Protein AF-A0A8D8NU06-F1 (afdb_monomer)

Solvent-accessible surface area (backbone atoms only — not comparable to full-atom values): 13626 Å² total; per-residue (Å²): 138,85,74,76,75,53,81,68,52,57,65,54,34,74,82,51,77,76,47,69,75,67,43,72,33,48,44,71,87,81,60,54,65,73,25,26,58,68,54,43,53,53,50,40,58,74,75,45,70,83,62,53,68,71,37,55,40,51,65,32,53,45,69,66,41,82,86,64,25,67,32,76,50,39,60,70,58,44,40,60,46,57,52,36,69,67,86,73,48,74,40,17,68,67,78,61,46,60,73,66,84,78,49,36,33,36,41,19,60,51,78,90,40,30,30,38,46,71,36,53,79,64,70,55,71,46,97,91,53,64,93,82,58,21,64,37,70,32,66,54,70,68,66,47,68,70,37,84,76,55,85,65,45,68,34,33,37,42,87,80,39,58,60,66,19,29,78,64,49,42,49,54,52,39,58,77,78,41,73,82,56,72,95,73,50,33,29,58,48,63,55,59,52,71,45,81,71,39,69,48,64,52,62,41,93,61,56,67,68,58,47,37,32,76,75,67,66,57,64,65,86,77,69,80,76,81,83,126

Foldseek 3Di:
DADEDDPVVLVVCLVPPPDLQNGFFAAFPPRRTRDRLVRSLVCCVVPPVQPQDWGFQRVCVRHVPPPRGIDGRCRNVCSVAWPDPPPQALAQPFPRDPPDDDKKKAFFQDQSHIHDPCCVVVLHDDPPDDSQQAIAIADDSVVQVPDVVRQQFRFAARQRNRGRAGLLRNLVVCVVPPPPPPPRFTFARCCRHSVPPTSPSDGDPDDNNVCCCPPVVNDDPVVPPPDD

Structure (mmCIF, N/CA/C/O backbone):
data_AF-A0A8D8NU06-F1
#
_entry.id   AF-A0A8D8NU06-F1
#
loop_
_atom_site.group_PDB
_atom_site.id
_atom_site.type_symbol
_atom_site.label_atom_id
_atom_site.label_alt_id
_atom_site.label_comp_id
_atom_site.label_asym_id
_atom_site.label_entity_id
_atom_site.label_seq_id
_atom_site.pdbx_PDB_ins_code
_atom_site.Cartn_x
_atom_site.Cartn_y
_atom_site.Cartn_z
_atom_site.occupancy
_atom_site.B_iso_or_equiv
_atom_site.auth_seq_id
_atom_site.auth_comp_id
_atom_site.auth_asym_id
_atom_site.auth_atom_id
_atom_site.pdbx_PDB_model_num
ATOM 1 N N . MET A 1 1 ? -31.143 1.100 -3.755 1.00 37.41 1 MET A N 1
ATOM 2 C CA . MET A 1 1 ? -30.322 0.566 -4.863 1.00 37.41 1 MET A CA 1
ATOM 3 C C . MET A 1 1 ? -29.075 1.432 -4.946 1.00 37.41 1 MET A C 1
ATOM 5 O O . MET A 1 1 ? -29.223 2.646 -4.989 1.00 37.41 1 MET A O 1
ATOM 9 N N . GLN A 1 2 ? -27.891 0.837 -4.819 1.00 35.31 2 GLN A N 1
ATOM 10 C CA . GLN A 1 2 ? -26.610 1.546 -4.713 1.00 35.31 2 GLN A CA 1
ATOM 11 C C . GLN A 1 2 ? -26.005 1.715 -6.115 1.00 35.31 2 GLN A C 1
ATOM 13 O O . GLN A 1 2 ? -26.077 0.787 -6.919 1.00 35.31 2 GLN A O 1
ATOM 18 N N . SER A 1 3 ? -25.480 2.897 -6.436 1.00 36.94 3 SER A N 1
ATOM 19 C CA . SER A 1 3 ? -24.913 3.205 -7.755 1.00 36.94 3 SER A CA 1
ATOM 20 C C . SER A 1 3 ? -23.490 2.658 -7.896 1.00 36.94 3 SER A C 1
ATOM 22 O O . SER A 1 3 ? -22.671 2.845 -7.000 1.00 36.94 3 SER A O 1
ATOM 24 N N . VAL A 1 4 ? -23.196 2.019 -9.031 1.00 39.72 4 VAL A N 1
ATOM 25 C CA . VAL A 1 4 ? -21.879 1.460 -9.386 1.00 39.72 4 VAL A CA 1
ATOM 26 C C . VAL A 1 4 ? -21.164 2.431 -10.331 1.00 39.72 4 VAL A C 1
ATOM 28 O O . VAL A 1 4 ? -21.762 2.860 -11.315 1.00 39.72 4 VAL A O 1
ATOM 31 N N . ILE A 1 5 ? -19.906 2.781 -10.046 1.00 41.91 5 ILE A N 1
ATOM 32 C CA . ILE A 1 5 ? -19.094 3.699 -10.871 1.00 41.91 5 ILE A CA 1
ATOM 33 C C . ILE A 1 5 ? -18.232 2.893 -11.860 1.00 41.91 5 ILE A C 1
ATOM 35 O O . ILE A 1 5 ? -17.707 1.833 -11.512 1.00 41.91 5 ILE A O 1
ATOM 39 N N . SER A 1 6 ? -18.090 3.377 -13.101 1.00 41.66 6 SER A N 1
ATOM 40 C CA . SER A 1 6 ? -17.324 2.705 -14.161 1.00 41.66 6 SER A CA 1
ATOM 41 C C . SER A 1 6 ? -15.803 2.941 -14.059 1.00 41.66 6 SER A C 1
ATOM 43 O O . SER A 1 6 ? -15.334 3.906 -13.454 1.00 41.66 6 SER A O 1
ATOM 45 N N . ARG A 1 7 ? -15.005 2.066 -14.693 1.00 39.94 7 ARG A N 1
ATOM 46 C CA . ARG A 1 7 ? -13.527 2.138 -14.732 1.00 39.94 7 ARG A CA 1
ATOM 47 C C . ARG A 1 7 ? -13.000 3.411 -15.409 1.00 39.94 7 ARG A C 1
ATOM 49 O O . ARG A 1 7 ? -11.936 3.893 -15.039 1.00 39.94 7 ARG A O 1
ATOM 56 N N . GLU A 1 8 ? -13.717 3.948 -16.390 1.00 37.03 8 GLU A N 1
ATOM 57 C CA . GLU A 1 8 ? -13.335 5.175 -17.108 1.00 37.03 8 GLU A CA 1
ATOM 58 C C . GLU A 1 8 ? -13.699 6.430 -16.307 1.00 37.03 8 GLU A C 1
ATOM 60 O O . GLU A 1 8 ? -12.947 7.409 -16.302 1.00 37.03 8 GLU A O 1
ATOM 65 N N . ASP A 1 9 ? -14.791 6.365 -15.545 1.00 40.59 9 ASP A N 1
ATOM 66 C CA . ASP A 1 9 ? -15.184 7.425 -14.618 1.00 40.59 9 ASP A CA 1
ATOM 67 C C . ASP A 1 9 ? -14.255 7.496 -13.401 1.00 40.59 9 ASP A C 1
ATOM 69 O O . ASP A 1 9 ? -14.026 8.587 -12.897 1.00 40.59 9 ASP A O 1
ATOM 73 N N . PHE A 1 10 ? -13.631 6.386 -12.984 1.00 41.31 10 PHE A N 1
ATOM 74 C CA . PHE A 1 10 ? -12.609 6.359 -11.924 1.00 41.31 10 PHE A CA 1
ATOM 75 C C . PHE A 1 10 ? -11.376 7.220 -12.259 1.00 41.31 10 PHE A C 1
ATOM 77 O O . PHE A 1 10 ? -10.862 7.953 -11.411 1.00 41.31 10 PHE A O 1
ATOM 84 N N . PHE A 1 11 ? -10.914 7.180 -13.515 1.00 35.88 11 PHE A N 1
ATOM 85 C CA . PHE A 1 11 ? -9.796 8.015 -13.960 1.00 35.88 11 PHE A CA 1
ATOM 86 C C . PHE A 1 11 ? -10.218 9.473 -14.164 1.00 35.88 11 PHE A C 1
ATOM 88 O O . PHE A 1 11 ? -9.445 10.370 -13.837 1.00 35.88 11 PHE A O 1
ATOM 95 N N . LYS A 1 12 ? -11.452 9.739 -14.612 1.00 35.31 12 LYS A N 1
ATOM 96 C CA . LYS A 1 12 ? -11.991 11.109 -14.717 1.00 35.31 12 LYS A CA 1
ATOM 97 C C . LYS A 1 12 ? -12.353 11.722 -13.357 1.00 35.31 12 LYS A C 1
ATOM 99 O O . LYS A 1 12 ? -12.192 12.925 -13.184 1.00 35.31 12 LYS A O 1
ATOM 104 N N . SER A 1 13 ? -12.720 10.926 -12.350 1.00 37.19 13 SER A N 1
ATOM 105 C CA . SER A 1 13 ? -12.961 11.379 -10.967 1.00 37.19 13 SER A CA 1
ATOM 106 C C . SER A 1 13 ? -11.680 11.769 -10.221 1.00 37.19 13 SER A C 1
ATOM 108 O O . SER A 1 13 ? -11.722 12.283 -9.104 1.00 37.19 13 SER A O 1
ATOM 110 N N . THR A 1 14 ? -10.507 11.591 -10.833 1.00 39.34 14 THR A N 1
ATOM 111 C CA . THR A 1 14 ? -9.290 12.273 -10.367 1.00 39.34 14 THR A CA 1
ATOM 112 C C . THR A 1 14 ? -9.357 13.791 -10.593 1.00 39.34 14 THR A C 1
ATOM 114 O O . THR A 1 14 ? -8.661 14.522 -9.896 1.00 39.34 14 THR A O 1
ATOM 117 N N . GLN A 1 15 ? -10.248 14.267 -11.479 1.00 38.75 15 GLN A N 1
ATOM 118 C CA . GLN A 1 15 ? -10.552 15.687 -11.721 1.00 38.75 15 GLN A CA 1
ATOM 119 C C . GLN A 1 15 ? -11.798 16.191 -10.964 1.00 38.75 15 GLN A C 1
ATOM 121 O O . GLN A 1 15 ? -12.035 17.393 -10.890 1.00 38.75 15 GLN A O 1
ATOM 126 N N . SER A 1 16 ? -12.599 15.302 -10.373 1.00 34.59 16 SER A N 1
ATOM 127 C CA . SER A 1 16 ? -13.673 15.653 -9.432 1.00 34.59 16 SER A CA 1
ATOM 128 C C . SER A 1 16 ? -13.764 14.562 -8.378 1.00 34.59 16 SER A C 1
ATOM 130 O O . SER A 1 16 ? -14.268 13.467 -8.621 1.00 34.59 16 SER A O 1
ATOM 132 N N . ALA A 1 17 ? -13.163 14.859 -7.231 1.00 38.38 17 ALA A N 1
ATOM 133 C CA . ALA A 1 17 ? -13.028 13.961 -6.106 1.00 38.38 17 ALA A CA 1
ATOM 134 C C . ALA A 1 17 ? -14.398 13.665 -5.490 1.00 38.38 17 ALA A C 1
ATOM 136 O O . ALA A 1 17 ? -14.913 14.512 -4.783 1.00 38.38 17 ALA A O 1
ATOM 137 N N . VAL A 1 18 ? -14.925 12.456 -5.686 1.00 36.00 18 VAL A N 1
ATOM 138 C CA . VAL A 1 18 ? -15.837 11.874 -4.696 1.00 36.00 18 VAL A CA 1
ATOM 139 C C . VAL A 1 18 ? -14.950 11.108 -3.725 1.00 36.00 18 VAL A C 1
ATOM 141 O O . VAL A 1 18 ? -14.487 10.002 -4.013 1.00 36.00 18 VAL A O 1
ATOM 144 N N . THR A 1 19 ? -14.585 11.756 -2.625 1.00 45.00 19 THR A N 1
ATOM 145 C CA . THR A 1 19 ? -13.885 11.113 -1.507 1.00 45.00 19 THR A CA 1
ATOM 146 C C . THR A 1 19 ? -14.816 10.074 -0.863 1.00 45.00 19 THR A C 1
ATOM 148 O O . THR A 1 19 ? -16.033 10.123 -1.045 1.00 45.00 19 THR A O 1
ATOM 151 N N . ALA A 1 20 ? -14.286 9.109 -0.100 1.00 42.81 20 ALA A N 1
ATOM 152 C CA . ALA A 1 20 ? -15.132 8.202 0.696 1.00 42.81 20 ALA A CA 1
ATOM 153 C C . ALA A 1 20 ? -16.034 8.962 1.698 1.00 42.81 20 ALA A C 1
ATOM 155 O O . ALA A 1 20 ? -17.037 8.422 2.167 1.00 42.81 20 ALA A O 1
ATOM 156 N N . ASP A 1 21 ? -15.700 10.228 1.960 1.00 41.31 21 ASP A N 1
ATOM 157 C CA . ASP A 1 21 ? -16.458 11.194 2.751 1.00 41.31 21 ASP A CA 1
ATOM 158 C C . ASP A 1 21 ? -17.744 11.699 2.050 1.00 41.31 21 ASP A C 1
ATOM 160 O O . ASP A 1 21 ? -18.699 12.088 2.717 1.00 41.31 21 ASP A O 1
ATOM 164 N N . GLU A 1 22 ? -17.833 11.612 0.715 1.00 49.06 22 GLU A N 1
ATOM 165 C CA . GLU A 1 22 ? -19.005 12.028 -0.083 1.00 49.06 22 GLU A CA 1
ATOM 166 C C . GLU A 1 22 ? -19.887 10.857 -0.566 1.00 49.06 22 GLU A C 1
ATOM 168 O O . GLU A 1 22 ? -20.962 11.058 -1.145 1.00 49.06 22 GLU A O 1
ATOM 173 N N . ALA A 1 23 ? -19.460 9.610 -0.345 1.00 59.59 23 ALA A N 1
ATOM 174 C CA . ALA A 1 23 ? -20.245 8.440 -0.723 1.00 59.59 23 ALA A CA 1
ATOM 175 C C . ALA A 1 23 ? -21.491 8.316 0.175 1.00 59.59 23 ALA A C 1
ATOM 177 O O . ALA A 1 23 ? -21.379 8.125 1.381 1.00 59.59 23 ALA A O 1
ATOM 178 N N . ARG A 1 24 ? -22.694 8.367 -0.416 1.00 78.69 24 ARG A N 1
ATOM 179 C CA . ARG A 1 24 ? -23.969 8.103 0.283 1.00 78.69 24 ARG A CA 1
ATOM 180 C C . ARG A 1 24 ? -24.164 6.594 0.485 1.00 78.69 24 ARG A C 1
ATOM 182 O O . ARG A 1 24 ? -24.827 5.931 -0.317 1.00 78.69 24 ARG A O 1
ATOM 189 N N . LEU A 1 25 ? -23.571 6.043 1.539 1.00 83.69 25 LEU A N 1
ATOM 190 C CA . LEU A 1 25 ? -23.665 4.630 1.909 1.00 83.69 25 LEU A CA 1
ATOM 191 C C . LEU A 1 25 ? -24.998 4.321 2.603 1.00 83.69 25 LEU A C 1
ATOM 193 O O . LEU A 1 25 ? -25.697 5.207 3.100 1.00 83.69 25 LEU A O 1
ATOM 197 N N . CYS A 1 26 ? -25.356 3.037 2.614 1.00 89.44 26 CYS A N 1
ATOM 198 C CA . CYS A 1 26 ? -26.492 2.521 3.371 1.00 89.44 26 CYS A CA 1
ATOM 199 C C . CYS A 1 26 ? -26.007 1.481 4.386 1.00 89.44 26 CYS A C 1
ATOM 201 O O . CYS A 1 26 ? -25.149 0.660 4.052 1.00 89.44 26 CYS A O 1
ATOM 203 N N . CYS A 1 27 ? -26.563 1.492 5.598 1.00 91.19 27 CYS A N 1
ATOM 204 C CA . CYS A 1 27 ? -26.309 0.454 6.589 1.00 91.19 27 CYS A CA 1
ATOM 205 C C . CYS A 1 27 ? -26.832 -0.890 6.061 1.00 91.19 27 CYS A C 1
ATOM 207 O O . CYS A 1 27 ? -28.005 -0.977 5.689 1.00 91.19 27 CYS A O 1
ATOM 209 N N . PRO A 1 28 ? -26.002 -1.945 6.016 1.00 90.62 28 PRO A N 1
ATOM 210 C CA . PRO A 1 28 ? -26.427 -3.221 5.460 1.00 90.62 28 PRO A CA 1
ATOM 211 C C . PRO A 1 28 ? -27.362 -4.015 6.387 1.00 90.62 28 PRO A C 1
ATOM 213 O O . PRO A 1 28 ? -27.981 -4.962 5.914 1.00 90.62 28 PRO A O 1
ATOM 216 N N . PHE A 1 29 ? -27.481 -3.631 7.664 1.00 90.50 29 PHE A N 1
ATOM 217 C CA . PHE A 1 29 ? -28.347 -4.302 8.639 1.00 90.50 29 PHE A CA 1
ATOM 218 C C . PHE A 1 29 ? -29.757 -3.703 8.698 1.00 90.50 29 PHE A C 1
ATOM 220 O O . PHE A 1 29 ? -30.744 -4.427 8.640 1.00 90.50 29 PHE A O 1
ATOM 227 N N . CYS A 1 30 ? -29.870 -2.373 8.791 1.00 92.62 30 CYS A N 1
ATOM 228 C CA . CYS A 1 30 ? -31.156 -1.687 8.985 1.00 92.62 30 CYS A CA 1
ATOM 229 C C . CYS A 1 30 ? -31.599 -0.823 7.796 1.00 92.62 30 CYS A C 1
ATOM 231 O O . CYS A 1 30 ? -32.734 -0.352 7.765 1.00 92.62 30 CYS A O 1
ATOM 233 N N . GLY A 1 31 ? -30.724 -0.607 6.810 1.00 88.75 31 GLY A N 1
ATOM 234 C CA . GLY A 1 31 ? -31.028 0.202 5.632 1.00 88.75 31 GLY A CA 1
ATOM 235 C C . GLY A 1 31 ? -30.944 1.718 5.835 1.00 88.75 31 GLY A C 1
ATOM 236 O O . GLY A 1 31 ? -31.309 2.439 4.907 1.00 88.75 31 GLY A O 1
ATOM 237 N N . GLU A 1 32 ? -30.457 2.203 6.986 1.00 91.50 32 GLU A N 1
ATOM 238 C CA . GLU A 1 32 ? -30.184 3.631 7.239 1.00 91.50 32 GLU A CA 1
ATOM 239 C C . GLU A 1 32 ? -29.351 4.230 6.097 1.00 91.50 32 GLU A C 1
ATOM 241 O O . GLU A 1 32 ? -28.405 3.593 5.630 1.00 91.50 32 GLU A O 1
ATOM 246 N N . ARG A 1 33 ? -29.710 5.419 5.604 1.00 89.31 33 ARG A N 1
ATOM 247 C CA . ARG A 1 33 ? -29.189 5.975 4.339 1.00 89.31 33 ARG A CA 1
ATOM 248 C C . ARG A 1 33 ? -28.350 7.224 4.583 1.00 89.31 33 ARG A C 1
ATOM 250 O O . ARG A 1 33 ? -28.385 7.809 5.653 1.00 89.31 33 ARG A O 1
ATOM 257 N N . GLU A 1 34 ? -27.646 7.655 3.535 1.00 84.50 34 GLU A N 1
ATOM 258 C CA . GLU A 1 34 ? -26.868 8.907 3.522 1.00 84.50 34 GLU A CA 1
ATOM 259 C C . GLU A 1 34 ? -25.734 8.938 4.552 1.00 84.50 34 GLU A C 1
ATOM 261 O O . GLU A 1 34 ? -25.301 9.997 4.997 1.00 84.50 34 GLU A O 1
ATOM 266 N N . LEU A 1 35 ? -25.224 7.757 4.897 1.00 82.75 35 LEU A N 1
ATOM 267 C CA . LEU A 1 35 ? -24.078 7.610 5.777 1.00 82.75 35 LEU A CA 1
ATOM 268 C C . LEU A 1 35 ? -22.803 7.793 4.954 1.00 82.75 35 LEU A C 1
ATOM 270 O O . LEU A 1 35 ? -22.675 7.187 3.893 1.00 82.75 35 LEU A O 1
ATOM 274 N N . ASN A 1 36 ? -21.849 8.575 5.446 1.00 75.94 36 ASN A N 1
ATOM 275 C CA . ASN A 1 36 ? -20.475 8.477 4.970 1.00 75.94 36 ASN A CA 1
ATOM 276 C C . ASN A 1 36 ? -19.776 7.336 5.724 1.00 75.94 36 ASN A C 1
ATOM 278 O O . ASN A 1 36 ? -20.358 6.665 6.579 1.00 75.94 36 ASN A O 1
ATOM 282 N N . LEU A 1 37 ? -18.518 7.075 5.397 1.00 74.25 37 LEU A N 1
ATOM 283 C CA . LEU A 1 37 ? -17.759 5.987 6.003 1.00 74.25 37 LEU A CA 1
ATOM 284 C C . LEU A 1 37 ? -17.644 6.092 7.539 1.00 74.25 37 LEU A C 1
ATOM 286 O O . LEU A 1 37 ? -17.817 5.092 8.242 1.00 74.25 37 LEU A O 1
ATOM 290 N N . ALA A 1 38 ? -17.374 7.292 8.060 1.00 71.44 38 ALA A N 1
ATOM 291 C CA . ALA A 1 38 ? -17.227 7.529 9.493 1.00 71.44 38 ALA A CA 1
ATOM 292 C C . ALA A 1 38 ? -18.560 7.340 10.234 1.00 71.44 38 ALA A C 1
ATOM 294 O O . ALA A 1 38 ? -18.616 6.625 11.239 1.00 71.44 38 ALA A O 1
ATOM 295 N N . THR A 1 39 ? -19.650 7.909 9.706 1.00 82.81 39 THR A N 1
ATOM 296 C CA . THR A 1 39 ? -20.981 7.783 10.311 1.00 82.81 39 THR A CA 1
ATOM 297 C C . THR A 1 39 ? -21.539 6.372 10.180 1.00 82.81 39 THR A C 1
ATOM 299 O O . THR A 1 39 ? -22.183 5.899 11.112 1.00 82.81 39 THR A O 1
ATOM 302 N N . LEU A 1 40 ? -21.229 5.646 9.101 1.00 84.94 40 LEU A N 1
ATOM 303 C CA . LEU A 1 40 ? -21.574 4.231 8.960 1.00 84.94 40 LEU A CA 1
ATOM 304 C C . LEU A 1 40 ? -20.896 3.377 10.033 1.00 84.94 40 LEU A C 1
ATOM 306 O O . LEU A 1 40 ? -21.555 2.529 10.642 1.00 84.94 40 LEU A O 1
ATOM 310 N N . LEU A 1 41 ? -19.599 3.587 10.274 1.00 82.88 41 LEU A N 1
ATOM 311 C CA . LEU A 1 41 ? -18.869 2.852 11.303 1.00 82.88 41 LEU A CA 1
ATOM 312 C C . LEU A 1 41 ? -19.445 3.138 12.694 1.00 82.88 41 LEU A C 1
ATOM 314 O O . LEU A 1 41 ? -19.751 2.198 13.427 1.00 82.88 41 LEU A O 1
ATOM 318 N N . GLN A 1 42 ? -19.650 4.414 13.028 1.00 84.06 42 GLN A N 1
ATOM 319 C CA . GLN A 1 42 ? -20.224 4.821 14.310 1.00 84.06 42 GLN A CA 1
ATOM 320 C C . GLN A 1 42 ? -21.641 4.264 14.507 1.00 84.06 42 GLN A C 1
ATOM 322 O O . GLN A 1 42 ? -21.928 3.658 15.538 1.00 84.06 42 GLN A O 1
ATOM 327 N N . HIS A 1 43 ? -22.516 4.418 13.509 1.00 90.50 43 HIS A N 1
ATOM 328 C CA . HIS A 1 43 ? -23.877 3.882 13.532 1.00 90.50 43 HIS A CA 1
ATOM 329 C C . HIS A 1 43 ? -23.870 2.369 13.774 1.00 90.50 43 HIS A C 1
ATOM 331 O O . HIS A 1 43 ? -24.587 1.875 14.644 1.00 90.50 43 HIS A O 1
ATOM 337 N N . SER A 1 44 ? -23.027 1.639 13.042 1.00 89.88 44 SER A N 1
ATOM 338 C CA . SER A 1 44 ? -22.946 0.181 13.143 1.00 89.88 44 SER A CA 1
ATOM 339 C C . SER A 1 44 ? -22.422 -0.264 14.510 1.00 89.88 44 SER A C 1
ATOM 341 O O . SER A 1 44 ? -22.918 -1.235 15.067 1.00 89.88 44 SER A O 1
ATOM 343 N N . GLN A 1 45 ? -21.464 0.464 15.095 1.00 89.44 45 GLN A N 1
ATOM 344 C CA . GLN A 1 45 ? -20.956 0.183 16.442 1.00 89.44 45 GLN A CA 1
ATOM 345 C C . GLN A 1 45 ? -22.012 0.409 17.526 1.00 89.44 45 GLN A C 1
ATOM 347 O O . GLN A 1 45 ? -22.031 -0.313 18.514 1.00 89.44 45 GLN A O 1
ATOM 352 N N . GLN A 1 46 ? -22.868 1.416 17.365 1.00 90.56 46 GLN A N 1
ATOM 353 C CA . GLN A 1 46 ? -23.864 1.772 18.375 1.00 90.56 46 GLN A CA 1
ATOM 354 C C . GLN A 1 46 ? -25.129 0.912 18.294 1.00 90.56 46 GLN A C 1
ATOM 356 O O . GLN A 1 46 ? -25.730 0.626 19.324 1.00 90.56 46 GLN A O 1
ATOM 361 N N . ASN A 1 47 ? -25.531 0.508 17.086 1.00 91.19 47 ASN A N 1
ATOM 362 C CA . ASN A 1 47 ? -26.831 -0.128 16.849 1.00 91.19 47 ASN A CA 1
ATOM 363 C C . ASN A 1 47 ? -26.727 -1.613 16.463 1.00 91.19 47 ASN A C 1
ATOM 365 O O . ASN A 1 47 ? -27.710 -2.337 16.583 1.00 91.19 47 ASN A O 1
ATOM 369 N N . HIS A 1 48 ? -25.550 -2.074 16.020 1.00 91.38 48 HIS A N 1
ATOM 370 C CA . HIS A 1 48 ? -25.346 -3.403 15.427 1.00 91.38 48 HIS A CA 1
ATOM 371 C C . HIS A 1 48 ? -24.054 -4.086 15.927 1.00 91.38 48 HIS A C 1
ATOM 373 O O . HIS A 1 48 ? -23.415 -4.830 15.188 1.00 91.38 48 HIS A O 1
ATOM 379 N N . ALA A 1 49 ? -23.640 -3.831 17.176 1.00 83.56 49 ALA A N 1
ATOM 380 C CA . ALA A 1 49 ? -22.382 -4.349 17.734 1.00 83.56 49 ALA A CA 1
ATOM 381 C C . ALA A 1 49 ? -22.304 -5.884 17.806 1.00 83.56 49 ALA A C 1
ATOM 383 O O . ALA A 1 49 ? -21.222 -6.445 17.648 1.00 83.56 49 ALA A O 1
ATOM 384 N N . GLU A 1 50 ? -23.439 -6.540 18.055 1.00 83.62 50 GLU A N 1
ATOM 385 C CA . GLU A 1 50 ? -23.546 -7.988 18.291 1.00 83.62 50 GLU A CA 1
ATOM 386 C C . GLU A 1 50 ? -24.220 -8.736 17.127 1.00 83.62 50 GLU A C 1
ATOM 388 O O . GLU A 1 50 ? -24.525 -9.921 17.245 1.00 83.62 50 GLU A O 1
ATOM 393 N N . GLN A 1 51 ? -24.489 -8.060 16.005 1.00 80.69 51 GLN A N 1
ATOM 394 C CA . GLN A 1 51 ? -25.080 -8.718 14.842 1.00 80.69 51 GLN A CA 1
ATOM 395 C C . GLN A 1 51 ? -24.018 -9.468 14.037 1.00 80.69 51 GLN A C 1
ATOM 397 O O . GLN A 1 51 ? -23.035 -8.884 13.586 1.00 80.69 51 GLN A O 1
ATOM 402 N N . ASP A 1 52 ? -24.271 -10.758 13.826 1.00 80.94 52 ASP A N 1
ATOM 403 C CA . ASP A 1 52 ? -23.361 -11.699 13.157 1.00 80.94 52 ASP A CA 1
ATOM 404 C C . ASP A 1 52 ? -23.860 -12.104 11.755 1.00 80.94 52 ASP A C 1
ATOM 406 O O . ASP A 1 52 ? -23.319 -12.984 11.092 1.00 80.94 52 ASP A O 1
ATOM 410 N N . GLU A 1 53 ? -24.935 -11.468 11.288 1.00 85.69 53 GLU A N 1
ATOM 411 C CA . GLU A 1 53 ? -25.558 -11.775 10.004 1.00 85.69 53 GLU A CA 1
ATOM 412 C C . GLU A 1 53 ? -24.606 -11.486 8.844 1.00 85.69 53 GLU A C 1
ATOM 414 O O . GLU A 1 53 ? -23.907 -10.466 8.811 1.00 85.69 53 GLU A O 1
ATOM 419 N N . SER A 1 54 ? -24.611 -12.374 7.847 1.00 87.12 54 SER A N 1
ATOM 420 C CA . SER A 1 54 ? -23.789 -12.164 6.668 1.00 87.12 54 SER A CA 1
ATOM 421 C C . SER A 1 54 ? -24.302 -10.972 5.863 1.00 87.12 54 SER A C 1
ATOM 423 O O . SER A 1 54 ? -25.426 -10.968 5.355 1.00 87.12 54 SER A O 1
ATOM 425 N N . VAL A 1 55 ? -23.454 -9.958 5.722 1.00 89.44 55 VAL A N 1
ATOM 426 C CA . VAL A 1 55 ? -23.790 -8.708 5.045 1.00 89.44 55 VAL A CA 1
ATOM 427 C C . VAL A 1 55 ? -22.830 -8.408 3.920 1.00 89.44 55 VAL A C 1
ATOM 429 O O . VAL A 1 55 ? -21.662 -8.808 3.931 1.00 89.44 55 VAL A O 1
ATOM 432 N N . ARG A 1 56 ? -23.319 -7.641 2.942 1.00 83.81 56 ARG A N 1
ATOM 433 C CA . ARG A 1 56 ? -22.432 -7.052 1.951 1.00 83.81 56 ARG A CA 1
ATOM 434 C C . ARG A 1 56 ? -21.866 -5.730 2.441 1.00 83.81 56 ARG A C 1
ATOM 436 O O . ARG A 1 56 ? -22.627 -4.860 2.851 1.00 83.81 56 ARG A O 1
ATOM 443 N N . CYS A 1 57 ? -20.551 -5.547 2.355 1.00 82.81 57 CYS A N 1
ATOM 444 C CA . CYS A 1 57 ? -19.943 -4.275 2.723 1.00 82.81 57 CYS A CA 1
ATOM 445 C C . CYS A 1 57 ? -20.345 -3.183 1.715 1.00 82.81 57 CYS A C 1
ATOM 447 O O . CYS A 1 57 ? -19.971 -3.281 0.542 1.00 82.81 57 CYS A O 1
ATOM 449 N N . PRO A 1 58 ? -21.065 -2.125 2.138 1.00 82.19 58 PRO A N 1
ATOM 450 C CA . PRO A 1 58 ? -21.557 -1.091 1.232 1.00 82.19 58 PRO A CA 1
ATOM 451 C C . PRO A 1 58 ? -20.406 -0.293 0.613 1.00 82.19 58 PRO A C 1
ATOM 453 O O . PRO A 1 58 ? -20.541 0.198 -0.504 1.00 82.19 58 PRO A O 1
ATOM 456 N N . VAL A 1 59 ? -19.258 -0.213 1.291 1.00 74.88 59 VAL A N 1
ATOM 457 C CA . VAL A 1 59 ? -18.037 0.401 0.764 1.00 74.88 59 VAL A CA 1
ATOM 458 C C . VAL A 1 59 ? -17.452 -0.470 -0.352 1.00 74.88 59 VAL A C 1
ATOM 460 O O . VAL A 1 59 ? -17.354 -0.020 -1.492 1.00 74.88 59 VAL A O 1
ATOM 463 N N . CYS A 1 60 ? -17.157 -1.747 -0.076 1.00 74.38 60 CYS A N 1
ATOM 464 C CA . CYS A 1 60 ? -16.659 -2.686 -1.088 1.00 74.38 60 CYS A CA 1
ATOM 465 C C . CYS A 1 60 ? -17.583 -2.795 -2.308 1.00 74.38 60 CYS A C 1
ATOM 467 O O . CYS A 1 60 ? -17.089 -2.874 -3.429 1.00 74.38 60 CYS A O 1
ATOM 469 N N . VAL A 1 61 ? -18.905 -2.797 -2.105 1.00 75.25 61 VAL A N 1
ATOM 470 C CA . VAL A 1 61 ? -19.884 -2.851 -3.200 1.00 75.25 61 VAL A CA 1
ATOM 471 C C . VAL A 1 61 ? -19.852 -1.572 -4.039 1.00 75.25 61 VAL A C 1
ATOM 473 O O . VAL A 1 61 ? -19.815 -1.668 -5.262 1.00 75.25 61 VAL A O 1
ATOM 476 N N . THR A 1 62 ? -19.803 -0.390 -3.412 1.00 68.69 62 THR A N 1
ATOM 477 C CA . THR A 1 62 ? -19.733 0.902 -4.130 1.00 68.69 62 THR A CA 1
ATOM 478 C C . THR A 1 62 ? -18.505 0.979 -5.032 1.00 68.69 62 THR A C 1
ATOM 480 O O . THR A 1 62 ? -18.596 1.418 -6.176 1.00 68.69 62 THR A O 1
ATOM 483 N N . TYR A 1 63 ? -17.361 0.508 -4.533 1.00 62.44 63 TYR A N 1
ATOM 484 C CA . TYR A 1 63 ? -16.083 0.555 -5.247 1.00 62.44 63 TYR A CA 1
ATOM 485 C C . TYR A 1 63 ? -15.754 -0.733 -6.012 1.00 62.44 63 TYR A C 1
ATOM 487 O O . TYR A 1 63 ? -14.627 -0.898 -6.475 1.00 62.44 63 TYR A O 1
ATOM 495 N N . ASN A 1 64 ? -16.728 -1.638 -6.147 1.00 59.72 64 ASN A N 1
ATOM 496 C CA . ASN A 1 64 ? -16.621 -2.889 -6.892 1.00 59.72 64 ASN A CA 1
ATOM 497 C C . ASN A 1 64 ? -15.370 -3.715 -6.528 1.00 59.72 64 ASN A C 1
ATOM 499 O O . ASN A 1 64 ? -14.653 -4.189 -7.406 1.00 59.72 64 ASN A O 1
ATOM 503 N N . VAL A 1 65 ? -15.078 -3.848 -5.228 1.00 55.88 65 VAL A N 1
ATOM 504 C CA . VAL A 1 65 ? -13.925 -4.600 -4.706 1.00 55.88 65 VAL A CA 1
ATOM 505 C C . VAL A 1 65 ? -14.216 -6.109 -4.790 1.00 55.88 65 VAL A C 1
ATOM 507 O O . VAL A 1 65 ? -15.060 -6.597 -4.031 1.00 55.88 65 VAL A O 1
ATOM 510 N N . PRO A 1 66 ? -13.519 -6.879 -5.652 1.00 50.25 66 PRO A N 1
ATOM 511 C CA . PRO A 1 66 ? -13.766 -8.313 -5.814 1.00 50.25 66 PRO A CA 1
ATOM 512 C C . PRO A 1 66 ? -13.415 -9.119 -4.556 1.00 50.25 66 PRO A C 1
ATOM 514 O O . PRO A 1 66 ? -12.341 -8.943 -3.980 1.00 50.25 66 PRO A O 1
ATOM 517 N N . GLY A 1 67 ? -14.296 -10.041 -4.157 1.00 58.16 67 GLY A N 1
ATOM 518 C CA . GLY A 1 67 ? -14.040 -11.050 -3.115 1.00 58.16 67 GLY A CA 1
ATOM 519 C C . GLY A 1 67 ? -14.209 -10.587 -1.663 1.00 58.16 67 GLY A C 1
ATOM 520 O O . GLY A 1 67 ? -14.477 -11.418 -0.806 1.00 58.16 67 GLY A O 1
ATOM 521 N N . ASN A 1 68 ? -14.143 -9.283 -1.387 1.00 60.81 68 ASN A N 1
ATOM 522 C CA . ASN A 1 68 ? -14.334 -8.731 -0.035 1.00 60.81 68 ASN A CA 1
ATOM 523 C C . ASN A 1 68 ? -15.741 -8.157 0.194 1.00 60.81 68 ASN A C 1
ATOM 525 O O . ASN A 1 68 ? -16.006 -7.547 1.227 1.00 60.81 68 ASN A O 1
ATOM 529 N N . SER A 1 69 ? -16.653 -8.314 -0.771 1.00 68.00 69 SER A N 1
ATOM 530 C CA . SER A 1 69 ? -17.978 -7.711 -0.664 1.00 68.00 69 SER A CA 1
ATOM 531 C C . SER A 1 69 ? -18.912 -8.457 0.274 1.00 68.00 69 SER A C 1
ATOM 533 O O . SER A 1 69 ? -19.805 -7.793 0.758 1.00 68.00 69 SER A O 1
ATOM 535 N N . LEU A 1 70 ? -18.773 -9.771 0.494 1.00 77.50 70 LEU A N 1
ATOM 536 C CA . LEU A 1 70 ? -19.632 -10.559 1.391 1.00 77.50 70 LEU A CA 1
ATOM 537 C C . LEU A 1 70 ? -18.848 -10.915 2.654 1.00 77.50 70 LEU A C 1
ATOM 539 O O . LEU A 1 70 ? -17.756 -11.472 2.559 1.00 77.50 70 LEU A O 1
ATOM 543 N N . LEU A 1 71 ? -19.403 -10.586 3.812 1.00 80.06 71 LEU A N 1
ATOM 544 C CA . LEU A 1 71 ? -18.765 -10.768 5.109 1.00 80.06 71 LEU A CA 1
ATOM 545 C C . LEU A 1 71 ? -19.640 -11.675 5.954 1.00 80.06 71 LEU A C 1
ATOM 547 O O . LEU A 1 71 ? -20.848 -11.479 5.994 1.00 80.06 71 LEU A O 1
ATOM 551 N N . ASP A 1 72 ? -19.028 -12.656 6.602 1.00 79.94 72 ASP A N 1
ATOM 552 C CA . ASP A 1 72 ? -19.683 -13.583 7.522 1.00 79.94 72 ASP A CA 1
ATOM 553 C C . ASP A 1 72 ? -19.267 -13.177 8.938 1.00 79.94 72 ASP A C 1
ATOM 555 O O . ASP A 1 72 ? -18.097 -13.319 9.291 1.00 79.94 72 ASP A O 1
ATOM 559 N N . GLY A 1 73 ? -20.153 -12.502 9.672 1.00 72.50 73 GLY A N 1
ATOM 560 C CA . GLY A 1 73 ? -19.919 -12.127 11.070 1.00 72.50 73 GLY A CA 1
ATOM 561 C C . GLY A 1 73 ? -18.874 -11.049 11.392 1.00 72.50 73 GLY A C 1
ATOM 562 O O . GLY A 1 73 ? -18.660 -10.691 12.546 1.00 72.50 73 GLY A O 1
ATOM 563 N N . LEU A 1 74 ? -18.197 -10.482 10.389 1.00 79.81 74 LEU A N 1
ATOM 564 C CA . LEU A 1 74 ? -17.01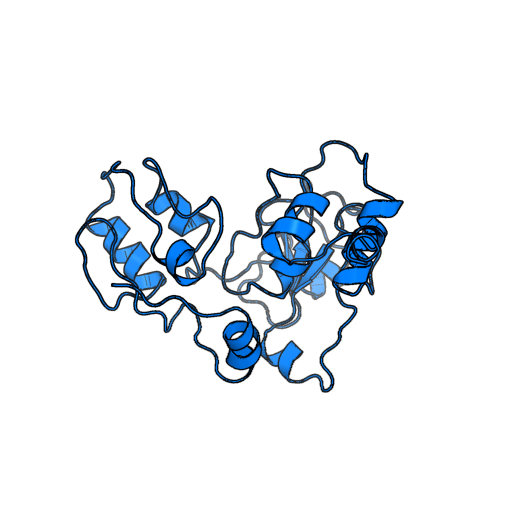9 -9.625 10.610 1.00 79.81 74 LEU A CA 1
ATOM 565 C C . LEU A 1 74 ? -17.170 -8.205 10.065 1.00 79.81 74 LEU A C 1
ATOM 567 O O . LEU A 1 74 ? -16.179 -7.552 9.747 1.00 79.81 74 LEU A O 1
ATOM 571 N N . PHE A 1 75 ? -18.395 -7.693 9.948 1.00 85.38 75 PHE A N 1
ATOM 572 C CA . PHE A 1 75 ? -18.636 -6.397 9.311 1.00 85.38 75 PHE A CA 1
ATOM 573 C C . PHE A 1 75 ? -17.911 -5.225 9.982 1.00 85.38 75 PHE A C 1
ATOM 575 O O . PHE A 1 75 ? -17.204 -4.473 9.314 1.00 85.38 75 PHE A O 1
ATOM 582 N N . LEU A 1 76 ? -18.053 -5.071 11.301 1.00 80.19 76 LEU A N 1
ATOM 583 C CA . LEU A 1 76 ? -17.425 -3.971 12.039 1.00 80.19 76 LEU A CA 1
ATOM 584 C C . LEU A 1 76 ? -15.904 -4.064 12.052 1.00 80.19 76 LEU A C 1
ATOM 586 O O . LEU A 1 76 ? -15.223 -3.039 12.020 1.00 80.19 76 LEU A O 1
ATOM 590 N N . GLU A 1 77 ? -15.375 -5.280 12.137 1.00 75.62 77 GLU A N 1
ATOM 591 C CA . GLU A 1 77 ? -13.941 -5.519 12.064 1.00 75.62 77 GLU A CA 1
ATOM 592 C C . GLU A 1 77 ? -13.419 -5.210 10.662 1.00 75.62 77 GLU A C 1
ATOM 594 O O . GLU A 1 77 ? -12.453 -4.469 10.523 1.00 75.62 77 GLU A O 1
ATOM 599 N N . HIS A 1 78 ? -14.114 -5.670 9.624 1.00 78.69 78 HIS A N 1
ATOM 600 C CA . HIS A 1 78 ? -13.818 -5.339 8.240 1.00 78.69 78 HIS A CA 1
ATOM 601 C C . HIS A 1 78 ? -13.875 -3.832 7.984 1.00 78.69 78 HIS A C 1
ATOM 603 O O . HIS A 1 78 ? -12.945 -3.303 7.397 1.00 78.69 78 HIS A O 1
ATOM 609 N N . LEU A 1 79 ? -14.900 -3.106 8.442 1.00 74.12 79 LEU A N 1
ATOM 610 C CA . LEU A 1 79 ? -14.933 -1.650 8.286 1.00 74.12 79 LEU A CA 1
ATOM 611 C C . LEU A 1 79 ? -13.758 -0.982 9.010 1.00 74.12 79 LEU A C 1
ATOM 613 O O . LEU A 1 79 ? -13.120 -0.108 8.434 1.00 74.12 79 LEU A O 1
ATOM 617 N N . ARG A 1 80 ? -13.442 -1.403 10.244 1.00 72.19 80 ARG A N 1
ATOM 618 C CA . ARG A 1 80 ? -12.321 -0.858 11.035 1.00 72.19 80 ARG A CA 1
ATOM 619 C C . ARG A 1 80 ? -10.958 -1.114 10.407 1.00 72.19 80 ARG A C 1
ATOM 621 O O . ARG A 1 80 ? -10.072 -0.271 10.488 1.00 72.19 80 ARG A O 1
ATOM 628 N N . ASN A 1 81 ? -10.811 -2.280 9.810 1.00 62.78 81 ASN A N 1
ATOM 629 C CA . ASN A 1 81 ? -9.579 -2.729 9.208 1.00 62.78 81 ASN A CA 1
ATOM 630 C C . ASN A 1 81 ? -9.524 -2.184 7.776 1.00 62.78 81 ASN A C 1
ATOM 632 O O . ASN A 1 81 ? -8.771 -1.265 7.478 1.00 62.78 81 ASN A O 1
ATOM 636 N N . GLU A 1 82 ? -10.386 -2.680 6.901 1.00 64.81 82 GLU A N 1
ATOM 637 C CA . GLU A 1 82 ? -10.368 -2.445 5.458 1.00 64.81 82 GLU A CA 1
ATOM 638 C C . GLU A 1 82 ? -10.812 -1.045 5.036 1.00 64.81 82 GLU A C 1
ATOM 640 O O . GLU A 1 82 ? -10.405 -0.599 3.965 1.00 64.81 82 GLU A O 1
ATOM 645 N N . HIS A 1 83 ? -11.615 -0.343 5.846 1.00 67.44 83 HIS A N 1
ATOM 646 C CA . HIS A 1 83 ? -12.252 0.899 5.406 1.00 67.44 83 HIS A CA 1
ATOM 647 C C . HIS A 1 83 ? -12.084 2.105 6.316 1.00 67.44 83 HIS A C 1
ATOM 649 O O . HIS A 1 83 ? -12.527 3.176 5.956 1.00 67.44 83 HIS A O 1
ATOM 655 N N . CYS A 1 84 ? -11.447 1.994 7.468 1.00 56.75 84 CYS A N 1
ATOM 656 C CA . CYS A 1 84 ? -11.513 3.049 8.464 1.00 56.75 84 CYS A CA 1
ATOM 657 C C . CYS A 1 84 ? -10.542 4.199 8.188 1.00 56.75 84 CYS A C 1
ATOM 659 O O . CYS A 1 84 ? -9.325 4.030 8.281 1.00 56.75 84 CYS A O 1
ATOM 661 N N . GLU A 1 85 ? -11.096 5.387 7.955 1.00 49.84 85 GLU A N 1
ATOM 662 C CA . GLU A 1 85 ? -10.390 6.673 7.988 1.00 49.84 85 GLU A CA 1
ATOM 663 C C . GLU A 1 85 ? -10.453 7.343 9.372 1.00 49.84 85 GLU A C 1
ATOM 665 O O . GLU A 1 85 ? -10.301 8.553 9.463 1.00 49.84 85 GLU A O 1
ATOM 670 N N . LEU A 1 86 ? -10.682 6.614 10.476 1.00 40.47 86 LEU A N 1
ATOM 671 C CA . LEU A 1 86 ? -10.825 7.292 11.771 1.00 40.47 86 LEU A CA 1
ATOM 672 C C . LEU A 1 86 ? -9.552 8.075 12.136 1.00 40.47 86 LEU A C 1
ATOM 674 O O . LEU A 1 86 ? -8.438 7.527 12.126 1.00 40.47 86 LEU A O 1
ATOM 678 N N . ASP A 1 87 ? -9.810 9.339 12.471 1.00 40.47 87 ASP A N 1
ATOM 679 C CA . ASP A 1 87 ? -9.004 10.531 12.773 1.00 40.47 87 ASP A CA 1
ATOM 680 C C . ASP A 1 87 ? -7.751 10.392 13.653 1.00 40.47 87 ASP A C 1
ATOM 682 O O . ASP A 1 87 ? -7.084 11.380 13.964 1.00 40.47 87 ASP A O 1
ATOM 686 N N . GLU A 1 88 ? -7.323 9.188 14.016 1.00 45.91 88 GLU A N 1
ATOM 687 C CA . GLU A 1 88 ? -5.951 8.998 14.469 1.00 45.91 88 GLU A CA 1
ATOM 688 C C . GLU A 1 88 ? -5.041 8.885 13.248 1.00 45.91 88 GLU A C 1
ATOM 690 O O . GLU A 1 88 ? -4.806 7.786 12.733 1.00 45.91 88 GLU A O 1
ATOM 695 N N . GLY A 1 89 ? -4.564 10.031 12.761 1.00 55.09 89 GLY A N 1
ATOM 696 C CA . GLY A 1 89 ? -3.710 10.153 11.582 1.00 55.09 89 GLY A CA 1
ATOM 697 C C . GLY A 1 89 ? -2.612 9.088 11.475 1.00 55.09 89 GLY A C 1
ATOM 698 O O . GLY A 1 89 ? -2.149 8.516 12.466 1.00 55.09 89 GLY A O 1
ATOM 699 N N . ILE A 1 90 ? -2.186 8.824 10.239 1.00 65.81 90 ILE A N 1
ATOM 700 C CA . ILE A 1 90 ? -1.028 7.976 9.939 1.00 65.81 90 ILE A CA 1
ATOM 701 C C . ILE A 1 90 ? 0.140 8.434 10.826 1.00 65.81 90 ILE A C 1
ATOM 703 O O . ILE A 1 90 ? 0.628 9.555 10.690 1.00 65.81 90 ILE A O 1
ATOM 707 N N . SER A 1 91 ? 0.564 7.587 11.768 1.00 77.94 91 SER A N 1
ATOM 708 C CA . SER A 1 91 ? 1.773 7.821 12.561 1.00 77.94 91 SER A CA 1
ATOM 709 C C . SER A 1 91 ? 2.975 7.291 11.840 1.00 77.94 91 SER A C 1
ATOM 711 O O . SER A 1 91 ? 2.956 6.171 11.335 1.00 77.94 91 SER A O 1
ATOM 713 N N . CYS A 1 92 ? 4.075 8.014 11.978 1.00 86.81 92 CYS A N 1
ATOM 714 C CA . CYS A 1 92 ? 5.366 7.379 11.831 1.00 86.81 92 CYS A CA 1
ATOM 715 C C . CYS A 1 92 ? 5.537 6.308 12.924 1.00 86.81 92 CYS A C 1
ATOM 717 O O . CYS A 1 92 ? 5.549 6.634 14.110 1.00 86.81 92 CYS A O 1
ATOM 719 N N . THR A 1 93 ? 5.716 5.043 12.552 1.00 88.31 93 THR A N 1
ATOM 720 C CA . THR A 1 93 ? 5.941 3.922 13.476 1.00 88.31 93 THR A CA 1
ATOM 721 C C . THR A 1 93 ? 7.209 4.111 14.317 1.00 88.31 93 THR A C 1
ATOM 723 O O . THR A 1 93 ? 7.314 3.564 15.412 1.00 88.31 93 THR A O 1
ATOM 726 N N . THR A 1 94 ? 8.174 4.900 13.835 1.00 90.81 94 THR A N 1
ATOM 727 C CA . THR A 1 94 ? 9.452 5.119 14.525 1.00 90.81 94 THR A CA 1
ATOM 728 C C . THR A 1 94 ? 9.418 6.293 15.505 1.00 90.81 94 THR A C 1
ATOM 730 O O . THR A 1 94 ? 9.865 6.140 16.637 1.00 90.81 94 THR A O 1
ATOM 733 N N . CYS A 1 95 ? 8.909 7.465 15.104 1.00 91.25 95 CYS A N 1
ATOM 734 C CA . CYS A 1 95 ? 8.900 8.661 15.964 1.00 91.25 95 CYS A CA 1
ATOM 735 C C . CYS A 1 95 ? 7.530 9.010 16.554 1.00 91.25 95 CYS A C 1
ATOM 737 O O . CYS A 1 95 ? 7.429 9.973 17.306 1.00 91.25 95 CYS A O 1
ATOM 739 N N . GLN A 1 96 ? 6.482 8.260 16.202 1.00 88.06 96 GLN A N 1
ATOM 740 C CA . GLN A 1 96 ? 5.105 8.417 16.686 1.00 88.06 96 GLN A CA 1
ATOM 741 C C . GLN A 1 96 ? 4.453 9.781 16.388 1.00 88.06 96 GLN A C 1
ATOM 743 O O . GLN A 1 96 ? 3.344 10.044 16.844 1.00 88.06 96 GLN A O 1
ATOM 748 N N . LYS A 1 97 ? 5.090 10.635 15.572 1.00 84.12 97 LYS A N 1
ATOM 749 C CA . LYS A 1 97 ? 4.542 11.927 15.130 1.00 84.12 97 LYS A CA 1
ATOM 750 C C . LYS A 1 97 ? 3.205 11.711 14.404 1.00 84.12 97 LYS A C 1
ATOM 752 O O . LYS A 1 97 ? 3.157 10.920 13.459 1.00 84.12 97 LYS A O 1
ATOM 757 N N . LYS A 1 98 ? 2.156 12.418 14.846 1.00 74.88 98 LYS A N 1
ATOM 758 C CA . LYS A 1 98 ? 0.802 12.451 14.263 1.00 74.88 98 LYS A CA 1
ATOM 759 C C . LYS A 1 98 ? 0.186 13.860 14.389 1.00 74.88 98 LYS A C 1
ATOM 761 O O . LYS A 1 98 ? 0.286 14.432 15.474 1.00 74.88 98 LYS A O 1
ATOM 766 N N . PRO A 1 99 ? -0.501 14.372 13.349 1.00 65.31 99 PRO A N 1
ATOM 767 C CA . PRO A 1 99 ? -0.230 14.071 11.941 1.00 65.31 99 PRO A CA 1
ATOM 768 C C . PRO A 1 99 ? 1.186 14.555 11.573 1.00 65.31 99 PRO A C 1
ATOM 770 O O . PRO A 1 99 ? 1.780 15.372 12.278 1.00 65.31 99 PRO A O 1
ATOM 773 N N . PHE A 1 100 ? 1.762 14.062 10.479 1.00 67.62 100 PHE A N 1
ATOM 774 C CA . PHE A 1 100 ? 3.001 14.627 9.936 1.00 67.62 100 PHE A CA 1
ATOM 775 C C . PHE A 1 100 ? 2.777 15.122 8.508 1.00 67.62 100 PHE A C 1
ATOM 777 O O . PHE A 1 100 ? 2.079 14.484 7.727 1.00 67.62 100 PHE A O 1
ATOM 784 N N . ALA A 1 101 ? 3.355 16.281 8.193 1.00 67.12 101 ALA A N 1
ATOM 785 C CA . ALA A 1 101 ? 3.347 16.847 6.849 1.00 67.12 101 ALA A CA 1
ATOM 786 C C . ALA A 1 101 ? 4.410 16.173 5.964 1.00 67.12 101 ALA A C 1
ATOM 788 O O . ALA A 1 101 ? 5.401 15.647 6.477 1.00 67.12 101 ALA A O 1
ATOM 789 N N . GLY A 1 102 ? 4.217 16.240 4.645 1.00 71.69 102 GLY A N 1
ATOM 790 C CA . GLY A 1 102 ? 5.162 15.731 3.649 1.00 71.69 102 GLY A CA 1
ATOM 791 C C . GLY A 1 102 ? 4.875 14.301 3.192 1.00 71.69 102 GLY A C 1
ATOM 792 O O . GLY A 1 102 ? 3.754 13.802 3.305 1.00 71.69 102 GLY A O 1
ATOM 793 N N . ASN A 1 103 ? 5.899 13.650 2.638 1.00 80.94 103 ASN A N 1
ATOM 794 C CA . ASN A 1 103 ? 5.774 12.309 2.074 1.00 80.94 103 ASN A CA 1
ATOM 795 C C . ASN A 1 103 ? 5.620 11.240 3.168 1.00 80.94 103 ASN A C 1
ATOM 797 O O . ASN A 1 103 ? 6.363 11.211 4.157 1.00 80.94 103 ASN A O 1
ATOM 801 N N . ARG A 1 104 ? 4.687 10.307 2.954 1.00 85.56 104 ARG A N 1
ATOM 802 C CA . ARG A 1 104 ? 4.576 9.067 3.730 1.00 85.56 104 ARG A CA 1
ATOM 803 C C . ARG A 1 104 ? 5.348 7.969 3.014 1.00 85.56 104 ARG A C 1
ATOM 805 O O . ARG A 1 104 ? 5.273 7.848 1.798 1.00 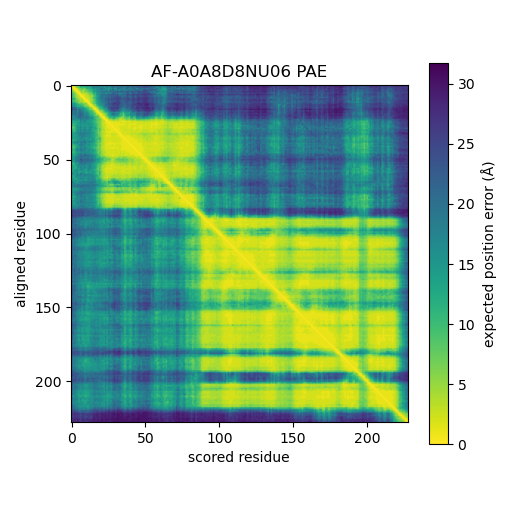85.56 104 ARG A O 1
ATOM 812 N N . TYR A 1 105 ? 6.021 7.117 3.772 1.00 90.31 105 TYR A N 1
ATOM 813 C CA . TYR A 1 105 ? 6.677 5.926 3.248 1.00 90.31 105 TYR A CA 1
ATOM 814 C C . TYR A 1 105 ? 6.067 4.695 3.907 1.00 90.31 105 TYR A C 1
ATOM 816 O O . TYR A 1 105 ? 6.188 4.532 5.116 1.00 90.31 105 TYR A O 1
ATOM 824 N N . ALA A 1 106 ? 5.418 3.834 3.127 1.00 88.38 106 ALA A N 1
ATOM 825 C CA . ALA A 1 106 ? 4.782 2.613 3.613 1.00 88.38 106 ALA A CA 1
ATOM 826 C C . ALA A 1 106 ? 5.652 1.391 3.304 1.00 88.38 106 ALA A C 1
ATOM 828 O O . ALA A 1 106 ? 6.111 1.220 2.175 1.00 88.38 106 ALA A O 1
ATOM 829 N N . CYS A 1 107 ? 5.861 0.512 4.283 1.00 92.00 107 CYS A N 1
ATOM 830 C CA . CYS A 1 107 ? 6.545 -0.760 4.048 1.00 92.00 107 CYS A CA 1
ATOM 831 C C . CYS A 1 107 ? 5.680 -1.670 3.177 1.00 92.00 107 CYS A C 1
ATOM 833 O O . CYS A 1 107 ? 4.481 -1.794 3.414 1.00 92.00 107 CYS A O 1
ATOM 835 N N . LEU A 1 108 ? 6.268 -2.357 2.206 1.00 92.19 108 LEU A N 1
ATOM 836 C CA . LEU A 1 108 ? 5.542 -3.273 1.329 1.00 92.19 108 LEU A CA 1
ATOM 837 C C . LEU A 1 108 ? 5.425 -4.697 1.898 1.00 92.19 108 LEU A C 1
ATOM 839 O O . LEU A 1 108 ? 4.732 -5.525 1.316 1.00 92.19 108 LEU A O 1
ATOM 843 N N . VAL A 1 109 ? 6.048 -4.974 3.048 1.00 90.62 109 VAL A N 1
ATOM 844 C CA . VAL A 1 109 ? 6.114 -6.317 3.663 1.00 90.62 109 VAL A CA 1
ATOM 845 C C . VAL A 1 109 ? 5.533 -6.347 5.082 1.00 90.62 109 VAL A C 1
ATOM 847 O O . VAL A 1 109 ? 4.948 -7.343 5.502 1.00 90.62 109 VAL A O 1
ATOM 850 N N . CYS A 1 110 ? 5.659 -5.262 5.848 1.00 86.88 110 CYS A N 1
ATOM 851 C CA . CYS A 1 110 ? 5.142 -5.188 7.214 1.00 86.88 110 CYS A CA 1
ATOM 852 C C . CYS A 1 110 ? 3.723 -4.618 7.259 1.00 86.88 110 CYS A C 1
ATOM 854 O O . CYS A 1 110 ? 3.414 -3.638 6.586 1.00 86.88 110 CYS A O 1
ATOM 856 N N . HIS A 1 111 ? 2.886 -5.171 8.135 1.00 78.19 111 HIS A N 1
ATOM 857 C CA . HIS A 1 111 ? 1.586 -4.590 8.462 1.00 78.19 111 HIS A CA 1
ATOM 858 C C . HIS A 1 111 ? 1.764 -3.266 9.213 1.00 78.19 111 HIS A C 1
ATOM 860 O O . HIS A 1 111 ? 2.587 -3.182 10.122 1.00 78.19 111 HIS A O 1
ATOM 866 N N . ASN A 1 112 ? 0.973 -2.255 8.845 1.00 75.44 1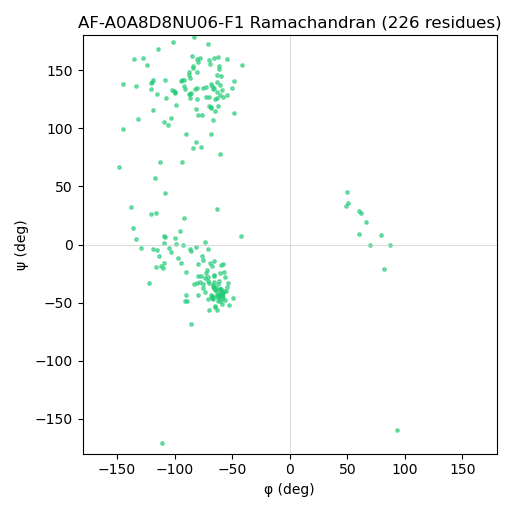12 ASN A N 1
ATOM 867 C CA . ASN A 1 112 ? 0.861 -0.956 9.525 1.00 75.44 112 ASN A CA 1
ATOM 868 C C . ASN A 1 112 ? 2.206 -0.279 9.846 1.00 75.44 112 ASN A C 1
ATOM 870 O O . ASN A 1 112 ? 2.350 0.389 10.871 1.00 75.44 112 ASN A O 1
ATOM 874 N N . TYR A 1 113 ? 3.201 -0.484 8.978 1.00 85.50 113 TYR A N 1
ATOM 875 C CA . TYR A 1 113 ? 4.512 0.130 9.115 1.00 85.50 113 TYR A CA 1
ATOM 876 C C . TYR A 1 113 ? 4.657 1.294 8.146 1.00 85.50 113 TYR A C 1
ATOM 878 O O . TYR A 1 113 ? 4.773 1.101 6.932 1.00 85.50 113 TYR A O 1
ATOM 886 N N . ASP A 1 114 ? 4.661 2.492 8.713 1.00 86.94 114 ASP A N 1
ATOM 887 C CA . ASP A 1 114 ? 4.671 3.752 7.994 1.00 86.94 114 ASP A CA 1
ATOM 888 C C . ASP A 1 114 ? 5.715 4.673 8.601 1.00 86.94 114 ASP A C 1
ATOM 890 O O . ASP A 1 114 ? 5.835 4.788 9.818 1.00 86.94 114 ASP A O 1
ATOM 894 N N . LEU A 1 115 ? 6.482 5.349 7.761 1.00 89.88 115 LEU A N 1
ATOM 895 C CA . LEU A 1 115 ? 7.484 6.313 8.181 1.00 89.88 115 LEU A CA 1
ATOM 896 C C . LEU A 1 115 ? 7.140 7.685 7.620 1.00 89.88 115 LEU A C 1
ATOM 898 O O . LEU A 1 115 ? 6.711 7.818 6.473 1.00 89.88 115 LEU A O 1
ATOM 902 N N . CYS A 1 116 ? 7.378 8.713 8.432 1.00 90.25 116 CYS A N 1
ATOM 903 C CA . CYS A 1 116 ? 7.506 10.060 7.902 1.00 90.25 116 CYS A CA 1
ATOM 904 C C . CYS A 1 116 ? 8.807 10.193 7.108 1.00 90.25 116 CYS A C 1
ATOM 906 O O . CYS A 1 116 ? 9.766 9.447 7.335 1.00 90.25 116 CYS A O 1
ATOM 908 N N . GLU A 1 117 ? 8.853 11.186 6.228 1.00 89.75 117 GLU A N 1
ATOM 909 C CA . GLU A 1 117 ? 10.025 11.524 5.422 1.00 89.75 117 GLU A CA 1
ATOM 910 C C . GLU A 1 117 ? 11.312 11.645 6.250 1.00 89.75 117 GLU A C 1
ATOM 912 O O . GLU A 1 117 ? 12.310 11.014 5.920 1.00 89.75 117 GLU A O 1
ATOM 917 N N . GLU A 1 118 ? 11.282 12.337 7.394 1.00 92.50 118 GLU A N 1
ATOM 918 C CA . GLU A 1 118 ? 12.451 12.464 8.280 1.00 92.50 118 GLU A CA 1
ATOM 919 C C . GLU A 1 118 ? 12.992 11.101 8.754 1.00 92.50 118 GLU A C 1
ATOM 921 O O . GLU A 1 118 ? 14.205 10.882 8.799 1.00 92.50 118 GLU A O 1
ATOM 926 N N . CYS A 1 119 ? 12.108 10.165 9.118 1.00 93.62 119 CYS A N 1
ATOM 927 C CA . CYS A 1 119 ? 12.523 8.841 9.584 1.00 93.62 119 CYS A CA 1
ATOM 928 C C . CYS A 1 119 ? 12.987 7.951 8.434 1.00 93.62 119 CYS A C 1
ATOM 930 O O . CYS A 1 119 ? 13.958 7.217 8.606 1.00 93.62 119 CYS A O 1
ATOM 932 N N . HIS A 1 120 ? 12.334 8.037 7.276 1.00 93.25 120 HIS A N 1
ATOM 933 C CA . HIS A 1 120 ? 12.728 7.290 6.089 1.00 93.25 120 HIS A CA 1
ATOM 934 C C . HIS A 1 120 ? 14.106 7.741 5.580 1.00 93.25 120 HIS A C 1
ATOM 936 O O . HIS A 1 120 ? 15.029 6.931 5.486 1.00 93.25 120 HIS A O 1
ATOM 942 N N . THR A 1 121 ? 14.293 9.042 5.347 1.00 92.81 121 THR A N 1
ATOM 943 C CA . THR A 1 121 ? 15.556 9.614 4.852 1.00 92.81 121 THR A CA 1
ATOM 944 C C . THR A 1 121 ? 16.676 9.481 5.883 1.00 92.81 121 THR A C 1
ATOM 946 O O . THR A 1 121 ? 17.820 9.192 5.537 1.00 92.81 121 THR A O 1
ATOM 949 N N . GLY A 1 122 ? 16.340 9.592 7.173 1.00 94.12 122 GLY A N 1
ATOM 950 C CA . GLY A 1 122 ? 17.252 9.319 8.282 1.00 94.12 122 GLY A CA 1
ATOM 951 C C . GLY A 1 122 ? 17.540 7.833 8.528 1.00 94.12 122 GLY A C 1
ATOM 952 O O . GLY A 1 122 ? 18.236 7.526 9.495 1.00 94.12 122 GLY A O 1
ATOM 953 N N . LYS A 1 123 ? 16.995 6.916 7.710 1.00 93.19 123 LYS A N 1
ATOM 954 C CA . LYS A 1 123 ? 17.136 5.451 7.828 1.00 93.19 123 LYS A CA 1
ATOM 955 C C . LYS A 1 123 ? 16.817 4.919 9.231 1.00 93.19 123 LYS A C 1
ATOM 957 O O . LYS A 1 123 ? 17.458 3.988 9.717 1.00 93.19 123 LYS A O 1
ATOM 962 N N . ARG A 1 124 ? 15.833 5.518 9.907 1.00 92.44 124 ARG A N 1
ATOM 963 C CA . ARG A 1 124 ? 15.397 5.111 11.247 1.00 92.44 124 ARG A CA 1
ATOM 964 C C . ARG A 1 124 ? 14.336 4.020 11.136 1.00 92.44 124 ARG A C 1
ATOM 966 O O . ARG A 1 124 ? 13.330 4.205 10.456 1.00 92.44 124 ARG A O 1
ATOM 973 N N . PHE A 1 125 ? 14.515 2.925 11.863 1.00 90.44 125 PHE A N 1
ATOM 974 C CA . PHE A 1 125 ? 13.577 1.803 11.888 1.00 90.44 125 PHE A CA 1
ATOM 975 C C . PHE A 1 125 ? 13.333 1.311 13.319 1.00 90.44 125 PHE A C 1
ATOM 977 O O . PHE A 1 125 ? 14.117 1.583 14.229 1.00 90.44 125 PHE A O 1
ATOM 984 N N . SER A 1 126 ? 12.221 0.604 13.530 1.00 87.06 126 SER A N 1
ATOM 985 C CA . SER A 1 126 ? 11.908 -0.011 14.824 1.00 87.06 126 SER A CA 1
ATOM 986 C C . SER A 1 126 ? 12.585 -1.379 14.941 1.00 87.06 126 SER A C 1
ATOM 988 O O . SER A 1 126 ? 12.953 -1.983 13.937 1.00 87.06 126 SER A O 1
ATOM 990 N N . LYS A 1 127 ? 12.716 -1.913 16.161 1.00 81.12 127 LYS A N 1
ATOM 991 C CA . LYS A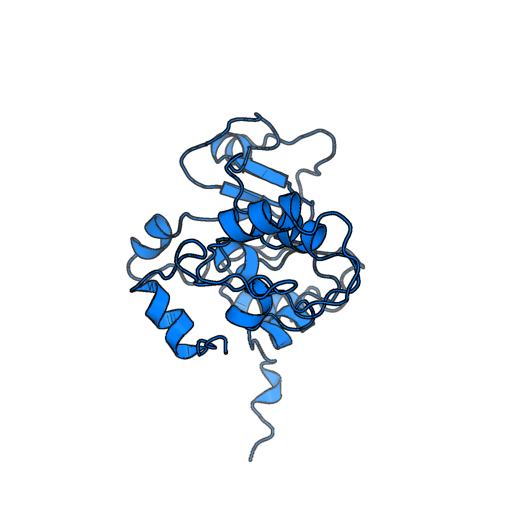 1 127 ? 13.432 -3.181 16.411 1.00 81.12 127 LYS A CA 1
ATOM 992 C C . LYS A 1 127 ? 12.905 -4.385 15.616 1.00 81.12 127 LYS A C 1
ATOM 994 O O . LYS A 1 127 ? 13.669 -5.303 15.351 1.00 81.12 127 LYS A O 1
ATOM 999 N N . HIS A 1 128 ? 11.620 -4.393 15.265 1.00 81.94 128 HIS A N 1
ATOM 1000 C CA . HIS A 1 128 ? 10.965 -5.513 14.576 1.00 81.94 128 HIS A CA 1
ATOM 1001 C C . HIS A 1 128 ? 10.829 -5.305 13.062 1.00 81.94 128 HIS A C 1
ATOM 1003 O O . HIS A 1 128 ? 10.291 -6.168 12.374 1.00 81.94 128 HIS A O 1
ATOM 1009 N N . HIS A 1 129 ? 11.302 -4.171 12.543 1.00 91.25 129 HIS A N 1
ATOM 1010 C CA . HIS A 1 129 ? 11.335 -3.893 11.116 1.00 91.25 129 HIS A CA 1
ATOM 1011 C C . HIS A 1 129 ? 12.738 -4.142 10.571 1.00 91.25 129 HIS A C 1
ATOM 1013 O O . HIS A 1 129 ? 13.726 -3.650 11.117 1.00 91.25 129 HIS A O 1
ATOM 1019 N N . LEU A 1 130 ? 12.826 -4.875 9.466 1.00 91.06 130 LEU A N 1
ATOM 1020 C CA . LEU A 1 130 ? 14.097 -5.156 8.816 1.00 91.06 130 LEU A CA 1
ATOM 1021 C C . LEU A 1 130 ? 14.433 -4.021 7.837 1.00 91.06 130 LEU A C 1
ATOM 1023 O O . LEU A 1 130 ? 13.598 -3.668 7.006 1.00 91.06 130 LEU A O 1
ATOM 1027 N N . PRO A 1 131 ? 15.644 -3.441 7.892 1.00 88.62 131 PRO A N 1
ATOM 1028 C CA . PRO A 1 131 ? 15.987 -2.239 7.125 1.00 88.62 131 PRO A CA 1
ATOM 1029 C C . PRO A 1 131 ? 16.009 -2.447 5.603 1.00 88.62 131 PRO A C 1
ATOM 1031 O O . PRO A 1 131 ? 16.019 -1.470 4.863 1.00 88.62 131 PRO A O 1
ATOM 1034 N N . TYR A 1 132 ? 16.020 -3.698 5.138 1.00 89.69 132 TYR A N 1
ATOM 1035 C CA . TYR A 1 132 ? 15.986 -4.067 3.721 1.00 89.69 132 TYR A CA 1
ATOM 1036 C C . TYR A 1 132 ? 14.572 -4.317 3.182 1.00 89.69 132 TYR A C 1
ATOM 1038 O O . TYR A 1 132 ? 14.424 -4.647 2.010 1.00 89.69 132 TYR A O 1
ATOM 1046 N N . HIS A 1 133 ? 13.526 -4.194 4.006 1.00 93.75 133 HIS A N 1
ATOM 1047 C CA . HIS A 1 133 ? 12.165 -4.277 3.490 1.00 93.75 133 HIS A CA 1
ATOM 1048 C C . HIS A 1 133 ? 11.889 -3.130 2.504 1.00 93.75 133 HIS A C 1
ATOM 1050 O O . HIS A 1 133 ? 12.130 -1.968 2.844 1.00 93.75 133 HIS A O 1
ATOM 1056 N N . PRO A 1 134 ? 11.340 -3.424 1.312 1.00 95.00 134 PRO A N 1
ATOM 1057 C CA . PRO A 1 134 ? 10.971 -2.397 0.347 1.00 95.00 134 PRO A CA 1
ATOM 1058 C C . PRO A 1 134 ? 9.950 -1.402 0.906 1.00 95.00 134 PRO A C 1
ATOM 1060 O O . PRO A 1 134 ? 8.930 -1.789 1.479 1.00 95.00 134 PRO A O 1
ATOM 1063 N N . MET A 1 135 ? 10.214 -0.111 0.708 1.00 94.12 135 MET A N 1
ATOM 1064 C CA . MET A 1 135 ? 9.362 0.997 1.146 1.00 94.12 135 MET A CA 1
ATOM 1065 C C . MET A 1 135 ? 8.818 1.739 -0.076 1.00 94.12 135 MET A C 1
ATOM 1067 O O . MET A 1 135 ? 9.599 2.141 -0.931 1.00 94.12 135 MET A O 1
ATOM 1071 N N . GLN A 1 136 ? 7.508 1.966 -0.151 1.00 93.00 136 GLN A N 1
ATOM 1072 C CA . GLN A 1 136 ? 6.863 2.761 -1.199 1.00 93.00 136 GLN A CA 1
ATOM 1073 C C . GLN A 1 136 ? 6.578 4.174 -0.693 1.00 93.00 136 GLN A C 1
ATOM 1075 O O . GLN A 1 136 ? 5.978 4.344 0.369 1.00 93.00 136 GLN A O 1
ATOM 1080 N N . GLN A 1 137 ? 6.952 5.187 -1.474 1.00 90.50 137 GLN A N 1
ATOM 1081 C CA . GLN A 1 137 ? 6.511 6.557 -1.225 1.00 90.50 137 GLN A CA 1
ATOM 1082 C C . GLN A 1 137 ? 5.036 6.692 -1.606 1.00 90.50 137 GLN A C 1
ATOM 1084 O O . GLN A 1 137 ? 4.643 6.361 -2.725 1.00 90.50 137 GLN A O 1
ATOM 1089 N N . ILE A 1 138 ? 4.239 7.185 -0.669 1.00 82.50 138 ILE A N 1
ATOM 1090 C CA . ILE A 1 138 ? 2.822 7.487 -0.816 1.00 82.50 138 ILE A CA 1
ATOM 1091 C C . ILE A 1 138 ? 2.707 9.008 -0.816 1.00 82.50 138 ILE A C 1
ATOM 1093 O O . ILE A 1 138 ? 2.888 9.659 0.218 1.00 82.50 138 ILE A O 1
ATOM 1097 N N . MET A 1 139 ? 2.475 9.570 -1.999 1.00 72.06 139 MET A N 1
ATOM 1098 C CA . MET A 1 139 ? 2.257 11.004 -2.158 1.00 72.06 139 MET A CA 1
ATOM 1099 C C . MET A 1 139 ? 0.819 11.364 -1.797 1.00 72.06 139 MET A C 1
ATOM 1101 O O . MET A 1 139 ? -0.104 10.581 -2.015 1.00 72.06 139 MET A O 1
ATOM 1105 N N . LEU A 1 140 ? 0.637 12.575 -1.274 1.00 68.69 140 LEU A N 1
ATOM 1106 C CA . LEU A 1 140 ? -0.690 13.165 -1.141 1.00 68.69 140 LEU A CA 1
ATOM 1107 C C . LEU A 1 140 ? -1.307 13.356 -2.531 1.00 68.69 140 LEU A C 1
ATOM 1109 O O . LEU A 1 140 ? -0.600 13.644 -3.502 1.00 68.69 140 LEU A O 1
ATOM 1113 N N . LYS A 1 141 ? -2.629 13.200 -2.625 1.00 62.34 141 LYS A N 1
ATOM 1114 C CA . LYS A 1 141 ? -3.366 13.281 -3.893 1.00 62.34 141 LYS A CA 1
ATOM 1115 C C . LYS A 1 141 ? -3.130 14.624 -4.586 1.00 62.34 141 LYS A C 1
ATOM 1117 O O . LYS A 1 141 ? -2.916 14.664 -5.795 1.00 62.34 141 LYS A O 1
ATOM 1122 N N . GLU A 1 142 ? -3.091 15.702 -3.811 1.00 63.62 142 GLU A N 1
ATOM 1123 C CA . GLU A 1 142 ? -2.843 17.065 -4.280 1.00 63.62 142 GLU A CA 1
ATOM 1124 C C . GLU A 1 142 ? -1.428 17.202 -4.855 1.00 63.62 142 GLU A C 1
ATOM 1126 O O . GLU A 1 142 ? -1.236 17.830 -5.893 1.00 63.62 142 GLU A O 1
ATOM 1131 N N . ALA A 1 143 ? -0.437 16.564 -4.224 1.00 66.19 143 ALA A N 1
ATOM 1132 C CA . ALA A 1 143 ? 0.952 16.583 -4.677 1.00 66.19 143 ALA A CA 1
ATOM 1133 C C . ALA A 1 143 ? 1.169 15.762 -5.960 1.00 66.19 143 ALA A C 1
ATOM 1135 O O . ALA A 1 143 ? 2.022 16.112 -6.775 1.00 66.19 143 ALA A O 1
ATOM 1136 N N . TYR A 1 144 ? 0.401 14.686 -6.162 1.00 66.69 144 TYR A N 1
ATOM 1137 C CA . TYR A 1 144 ? 0.397 13.950 -7.429 1.00 66.69 144 TYR A CA 1
ATOM 1138 C C . TYR A 1 144 ? -0.273 14.766 -8.542 1.00 66.69 144 TYR A C 1
ATOM 1140 O O . TYR A 1 144 ? 0.296 14.917 -9.617 1.00 66.69 144 TYR A O 1
ATOM 1148 N N . ALA A 1 145 ? -1.446 15.346 -8.265 1.00 64.38 145 ALA A N 1
ATOM 1149 C CA . ALA A 1 145 ? -2.201 16.146 -9.232 1.00 64.38 145 ALA A CA 1
ATOM 1150 C C . ALA A 1 145 ? -1.487 17.446 -9.644 1.00 64.38 145 ALA A C 1
ATOM 1152 O O . ALA A 1 145 ? -1.696 17.938 -10.749 1.00 64.38 145 ALA A O 1
ATOM 1153 N N . ALA A 1 146 ? -0.632 17.998 -8.778 1.00 70.19 146 ALA A N 1
ATOM 1154 C CA . ALA A 1 146 ? 0.183 19.169 -9.090 1.00 70.19 146 ALA A CA 1
ATOM 1155 C C . ALA A 1 146 ? 1.291 18.893 -10.128 1.00 70.19 146 ALA A C 1
ATOM 1157 O O . ALA A 1 146 ? 1.851 19.839 -10.684 1.00 70.19 146 ALA A O 1
ATOM 1158 N N . GLN A 1 147 ? 1.630 17.626 -10.394 1.00 67.69 147 GLN A N 1
ATOM 1159 C CA . GLN A 1 147 ? 2.651 17.254 -11.374 1.00 67.69 147 GLN A CA 1
ATOM 1160 C C . GLN A 1 147 ? 2.021 17.147 -12.767 1.00 67.69 147 GLN A C 1
ATOM 1162 O O . GLN A 1 147 ? 1.036 16.437 -12.956 1.00 67.69 147 GLN A O 1
ATOM 1167 N N . ASN A 1 148 ? 2.584 17.863 -13.745 1.00 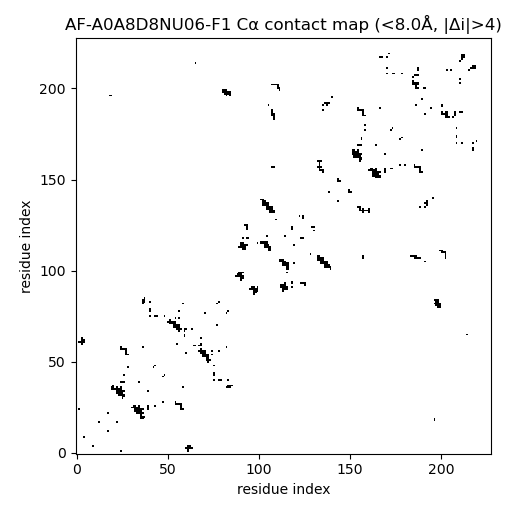65.75 148 ASN A N 1
ATOM 1168 C CA . ASN A 1 148 ? 2.094 17.874 -15.121 1.00 65.75 148 ASN A CA 1
ATOM 1169 C C . ASN A 1 148 ? 3.252 17.660 -16.125 1.00 65.75 148 ASN A C 1
ATOM 1171 O O . ASN A 1 148 ? 4.056 18.579 -16.305 1.00 65.75 148 ASN A O 1
ATOM 1175 N N . PRO A 1 149 ? 3.344 16.483 -16.778 1.00 66.69 149 PRO A N 1
ATOM 1176 C CA . PRO A 1 149 ? 2.466 15.325 -16.595 1.00 66.69 149 PRO A CA 1
ATOM 1177 C C . PRO A 1 149 ? 2.672 14.662 -15.218 1.00 66.69 149 PRO A C 1
ATOM 1179 O O . PRO A 1 149 ? 3.748 14.797 -14.628 1.00 66.69 149 PRO A O 1
ATOM 1182 N N . PRO A 1 150 ? 1.668 13.944 -14.688 1.00 62.47 150 PRO A N 1
ATOM 1183 C CA . PRO A 1 150 ? 1.851 13.141 -13.490 1.00 62.47 150 PRO A CA 1
ATOM 1184 C C . PRO A 1 150 ? 2.941 12.085 -13.716 1.00 62.47 150 PRO A C 1
ATOM 1186 O O . PRO A 1 150 ? 3.060 11.554 -14.822 1.00 62.47 150 PRO A O 1
ATOM 1189 N N . PRO A 1 151 ? 3.739 11.745 -12.696 1.00 69.81 151 PRO A N 1
ATOM 1190 C CA . PRO A 1 151 ? 4.820 10.790 -12.861 1.00 69.81 151 PRO A CA 1
ATOM 1191 C C . PRO A 1 151 ? 4.249 9.378 -13.062 1.00 69.81 151 PRO A C 1
ATOM 1193 O O . PRO A 1 151 ? 3.436 8.896 -12.269 1.00 69.81 151 PRO A O 1
ATOM 1196 N N . GLU A 1 152 ? 4.684 8.712 -14.132 1.00 76.50 152 GLU A N 1
ATOM 1197 C CA . GLU A 1 152 ? 4.183 7.386 -14.528 1.00 76.50 152 GLU A CA 1
ATOM 1198 C C . GLU A 1 152 ? 4.987 6.230 -13.910 1.00 76.50 152 GLU A C 1
ATOM 1200 O O . GLU A 1 152 ? 4.455 5.136 -13.721 1.00 76.50 152 GLU A O 1
ATOM 1205 N N . SER A 1 153 ? 6.246 6.486 -13.541 1.00 88.06 153 SER A N 1
ATOM 1206 C CA . SER A 1 153 ? 7.220 5.503 -13.048 1.00 88.06 153 SER A CA 1
ATOM 1207 C C . SER A 1 153 ? 7.568 5.734 -11.577 1.00 88.06 153 SER A C 1
ATOM 1209 O O . SER A 1 153 ? 8.652 6.202 -11.237 1.00 88.06 153 SER A O 1
ATOM 1211 N N . ILE A 1 154 ? 6.622 5.446 -10.685 1.00 86.75 154 ILE A N 1
ATOM 1212 C CA . ILE A 1 154 ? 6.735 5.747 -9.243 1.00 86.75 154 ILE A CA 1
ATOM 1213 C C . ILE A 1 154 ? 6.678 4.515 -8.344 1.00 86.75 154 ILE A C 1
ATOM 1215 O O . ILE A 1 154 ? 6.794 4.633 -7.119 1.00 86.75 154 ILE A O 1
ATOM 1219 N N . PHE A 1 155 ? 6.462 3.334 -8.918 1.00 91.44 155 PHE A N 1
ATOM 1220 C CA . PHE A 1 155 ? 6.269 2.124 -8.139 1.00 91.44 155 PHE A CA 1
ATOM 1221 C C . PHE A 1 155 ? 7.600 1.454 -7.825 1.00 91.44 155 PHE A C 1
ATOM 1223 O O . PHE A 1 155 ? 8.541 1.469 -8.619 1.00 91.44 155 PHE A O 1
ATOM 1230 N N . ARG A 1 156 ? 7.656 0.846 -6.642 1.00 95.31 156 ARG A N 1
ATOM 1231 C CA . ARG A 1 156 ? 8.739 -0.038 -6.223 1.00 95.31 156 ARG A CA 1
ATOM 1232 C C . ARG A 1 156 ? 8.272 -1.479 -6.196 1.00 95.31 156 ARG A C 1
ATOM 1234 O O . ARG A 1 156 ? 7.153 -1.758 -5.769 1.00 95.31 156 ARG A O 1
ATOM 1241 N N . CYS A 1 157 ? 9.132 -2.400 -6.603 1.00 95.50 157 CYS A N 1
ATOM 1242 C CA . CYS A 1 157 ? 8.897 -3.822 -6.455 1.00 95.50 157 CYS A CA 1
ATOM 1243 C C . CYS A 1 157 ? 8.854 -4.180 -4.962 1.00 95.50 157 CYS A C 1
ATOM 1245 O O . CYS A 1 157 ? 9.805 -3.892 -4.233 1.00 95.50 157 CYS A O 1
ATOM 1247 N N . PRO A 1 158 ? 7.788 -4.829 -4.473 1.00 94.62 158 PRO A N 1
ATOM 1248 C CA . PRO A 1 158 ? 7.684 -5.171 -3.062 1.00 94.62 158 PRO A CA 1
ATOM 1249 C C . PRO A 1 158 ? 8.551 -6.367 -2.645 1.00 94.62 158 PRO A C 1
ATOM 1251 O O . PRO A 1 158 ? 8.682 -6.621 -1.450 1.00 94.62 158 PRO A O 1
ATOM 1254 N N . TYR A 1 159 ? 9.142 -7.087 -3.604 1.00 94.19 159 TYR A N 1
ATOM 1255 C CA . TYR A 1 159 ? 10.027 -8.222 -3.339 1.00 94.19 159 TYR A CA 1
ATOM 1256 C C . TYR A 1 159 ? 11.499 -7.807 -3.213 1.00 94.19 159 TYR A C 1
ATOM 1258 O O . TYR A 1 159 ? 12.174 -8.265 -2.295 1.00 94.19 159 TYR A O 1
ATOM 1266 N N . CYS A 1 160 ? 11.995 -6.930 -4.094 1.00 94.44 160 CYS A N 1
ATOM 1267 C CA . CYS A 1 160 ? 13.407 -6.515 -4.118 1.00 94.44 160 CYS A CA 1
ATOM 1268 C C . CYS A 1 160 ? 13.643 -5.025 -3.823 1.00 94.44 160 CYS A C 1
ATOM 1270 O O . CYS A 1 160 ? 14.748 -4.647 -3.450 1.00 94.44 160 CYS A O 1
ATOM 1272 N N . GLY A 1 161 ? 12.621 -4.175 -3.956 1.00 94.38 161 GLY A N 1
ATOM 1273 C CA . GLY A 1 161 ? 12.734 -2.730 -3.753 1.00 94.38 161 GLY A CA 1
ATOM 1274 C C . GLY A 1 161 ? 13.155 -1.918 -4.975 1.00 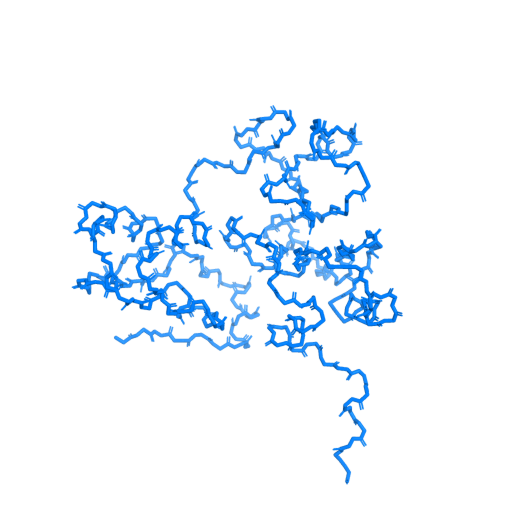94.38 161 GLY A C 1
ATOM 1275 O O . GLY A 1 161 ? 13.206 -0.687 -4.847 1.00 94.38 161 GLY A O 1
ATOM 1276 N N . ASP A 1 162 ? 13.392 -2.562 -6.126 1.00 96.12 162 ASP A N 1
ATOM 1277 C CA . ASP A 1 162 ? 13.682 -1.884 -7.397 1.00 96.12 162 ASP A CA 1
ATOM 1278 C C . ASP A 1 162 ? 12.577 -0.882 -7.720 1.00 96.12 162 ASP A C 1
ATOM 1280 O O . ASP A 1 162 ? 11.393 -1.192 -7.602 1.00 96.12 162 ASP A O 1
ATOM 1284 N N . GLY A 1 163 ? 12.972 0.354 -8.015 1.00 93.75 163 GLY A N 1
ATOM 1285 C CA . GLY A 1 163 ? 12.072 1.494 -8.163 1.00 93.75 163 GLY A CA 1
ATOM 1286 C C . GLY A 1 163 ? 11.965 1.989 -9.594 1.00 93.75 163 GLY A C 1
ATOM 1287 O O . GLY A 1 163 ? 12.478 1.364 -10.514 1.00 93.75 163 GLY A O 1
ATOM 1288 N N . GLU A 1 164 ? 11.304 3.139 -9.750 1.00 91.88 164 GLU A N 1
ATOM 1289 C CA . GLU A 1 164 ? 11.115 3.801 -11.051 1.00 91.88 164 GLU A CA 1
ATOM 1290 C C . GLU A 1 164 ? 10.360 2.919 -12.059 1.00 91.88 164 GLU A C 1
ATOM 1292 O O . GLU A 1 164 ? 10.517 3.030 -13.274 1.00 91.88 164 GLU A O 1
ATOM 1297 N N . LEU A 1 165 ? 9.495 2.043 -11.542 1.00 90.12 165 LEU A N 1
ATOM 1298 C CA . LEU A 1 165 ? 8.676 1.151 -12.346 1.00 90.12 165 LEU A CA 1
ATOM 1299 C C . LEU A 1 165 ? 7.341 1.827 -12.656 1.00 90.12 165 LEU A C 1
ATOM 1301 O O . LEU A 1 165 ? 6.679 2.373 -11.764 1.00 90.12 165 LEU A O 1
ATOM 1305 N N . SER A 1 166 ? 6.924 1.750 -13.918 1.00 88.44 166 SER A N 1
ATOM 1306 C CA . SER A 1 166 ? 5.536 2.005 -14.301 1.00 88.44 166 SER A CA 1
ATOM 1307 C C . SER A 1 166 ? 4.633 0.866 -13.822 1.00 88.44 166 SER A C 1
ATOM 1309 O O . SER A 1 166 ? 5.106 -0.162 -13.334 1.00 88.44 166 SER A O 1
ATOM 1311 N N . ALA A 1 167 ? 3.313 1.016 -13.953 1.00 86.38 167 ALA A N 1
ATOM 1312 C CA . ALA A 1 167 ? 2.383 -0.051 -13.581 1.00 86.38 167 ALA A CA 1
ATOM 1313 C C . ALA A 1 167 ? 2.657 -1.357 -14.359 1.00 86.38 167 ALA A C 1
ATOM 1315 O O . ALA A 1 167 ? 2.715 -2.428 -13.756 1.00 86.38 167 ALA A O 1
ATOM 1316 N N . SER A 1 168 ? 2.877 -1.268 -15.677 1.00 85.38 168 SER A N 1
ATOM 1317 C CA . SER A 1 168 ? 3.263 -2.418 -16.505 1.00 85.38 168 SER A CA 1
ATOM 1318 C C . SER A 1 168 ? 4.672 -2.907 -16.176 1.00 85.38 168 SER A C 1
ATOM 1320 O O . SER A 1 168 ? 4.855 -4.104 -15.978 1.00 85.38 168 SER A O 1
ATOM 1322 N N . GLY A 1 169 ? 5.630 -1.989 -16.009 1.00 90.25 169 GLY A N 1
ATOM 1323 C CA . GLY A 1 169 ? 7.012 -2.325 -15.668 1.00 90.25 169 GLY A CA 1
ATOM 1324 C C . GLY A 1 169 ? 7.129 -3.089 -14.349 1.00 90.25 169 GLY A C 1
ATOM 1325 O O . GLY A 1 169 ? 7.879 -4.053 -14.268 1.00 90.25 169 GLY A O 1
ATOM 1326 N N . LEU A 1 170 ? 6.330 -2.735 -13.335 1.00 92.50 170 LEU A N 1
ATOM 1327 C CA . LEU A 1 170 ? 6.270 -3.473 -12.072 1.00 92.50 170 LEU A CA 1
ATOM 1328 C C . LEU A 1 170 ? 5.820 -4.916 -12.285 1.00 92.50 170 LEU A C 1
ATOM 1330 O O . LEU A 1 170 ? 6.378 -5.837 -11.690 1.00 92.50 170 LEU A O 1
ATOM 1334 N N . ARG A 1 171 ? 4.797 -5.115 -13.118 1.00 92.19 171 ARG A N 1
ATOM 1335 C CA . ARG A 1 171 ? 4.313 -6.454 -13.423 1.00 92.19 171 ARG A CA 1
ATOM 1336 C C . ARG A 1 171 ? 5.405 -7.244 -14.132 1.00 92.19 171 ARG A C 1
ATOM 1338 O O . ARG A 1 171 ? 5.755 -8.318 -13.650 1.00 92.19 171 ARG A O 1
ATOM 1345 N N . ASP A 1 172 ? 5.914 -6.728 -15.246 1.00 93.25 172 ASP A N 1
ATOM 1346 C CA . ASP A 1 172 ? 6.883 -7.431 -16.092 1.00 93.25 172 ASP A CA 1
ATOM 1347 C C . ASP A 1 172 ? 8.149 -7.786 -15.290 1.00 93.25 172 ASP A C 1
ATOM 1349 O O . ASP A 1 172 ? 8.557 -8.944 -15.268 1.00 93.25 172 ASP A O 1
ATOM 1353 N N . HIS A 1 173 ? 8.647 -6.852 -14.471 1.00 94.94 173 HIS A N 1
ATOM 1354 C CA . HIS A 1 173 ? 9.709 -7.097 -13.489 1.00 94.94 173 HIS A CA 1
ATOM 1355 C C . HIS A 1 173 ? 9.399 -8.283 -12.565 1.00 94.94 173 HIS A C 1
ATOM 1357 O O . HIS A 1 173 ? 10.214 -9.188 -12.384 1.00 94.94 173 HIS A O 1
ATOM 1363 N N . CYS A 1 174 ? 8.216 -8.292 -11.942 1.00 93.88 174 CYS A N 1
ATOM 1364 C CA . CYS A 1 174 ? 7.831 -9.371 -11.034 1.00 93.88 174 CYS A CA 1
ATOM 1365 C C . CYS A 1 174 ? 7.667 -10.714 -11.756 1.00 93.88 174 CYS A C 1
ATOM 1367 O O . CYS A 1 174 ? 7.951 -11.750 -11.157 1.00 93.88 174 CYS A O 1
ATOM 1369 N N . GLN A 1 175 ? 7.229 -10.706 -13.014 1.00 93.75 175 GLN A N 1
ATOM 1370 C CA . GLN A 1 175 ? 7.100 -11.910 -13.829 1.00 93.75 175 GLN A CA 1
ATOM 1371 C C . GLN A 1 175 ? 8.479 -12.505 -14.130 1.00 93.75 175 GLN A C 1
ATOM 1373 O O . GLN A 1 175 ? 8.670 -13.705 -13.973 1.00 93.75 175 GLN A O 1
ATOM 1378 N N . GLU A 1 176 ? 9.446 -11.676 -14.512 1.00 94.12 176 GLU A N 1
ATOM 1379 C CA . GLU A 1 176 ? 10.783 -12.134 -14.898 1.00 94.12 176 GLU A CA 1
ATOM 1380 C C . GLU A 1 176 ? 11.628 -12.576 -13.697 1.00 94.12 176 GLU A C 1
ATOM 1382 O O . GLU A 1 176 ? 12.328 -13.586 -13.761 1.00 94.12 176 GLU A O 1
ATOM 1387 N N . LEU A 1 177 ? 11.558 -11.841 -12.582 1.00 93.75 177 LEU A N 1
ATOM 1388 C CA . LEU A 1 177 ? 12.496 -12.008 -11.466 1.00 93.75 177 LEU A CA 1
ATOM 1389 C C . LEU A 1 177 ? 11.879 -12.650 -10.217 1.00 93.75 177 LEU A C 1
ATOM 1391 O O . LEU A 1 177 ? 12.609 -13.108 -9.332 1.00 93.75 177 LEU A O 1
ATOM 1395 N N . HIS A 1 178 ? 10.546 -12.693 -10.109 1.00 92.44 178 HIS A N 1
ATOM 1396 C CA . HIS A 1 178 ? 9.850 -13.076 -8.873 1.00 92.44 178 HIS A CA 1
ATOM 1397 C C . HIS A 1 178 ? 8.670 -14.042 -9.063 1.00 92.44 178 HIS A C 1
ATOM 1399 O O . HIS A 1 178 ? 7.925 -14.265 -8.108 1.00 92.44 178 HIS A O 1
ATOM 1405 N N . GLN A 1 179 ? 8.527 -14.687 -10.226 1.00 85.69 179 GLN A N 1
ATOM 1406 C CA . GLN A 1 179 ? 7.465 -15.676 -10.473 1.00 85.69 179 GLN A CA 1
ATOM 1407 C C . GLN A 1 179 ? 7.436 -16.802 -9.423 1.00 85.69 179 GLN A C 1
ATOM 1409 O O . GLN A 1 179 ? 6.365 -17.243 -9.018 1.00 85.69 179 GLN A O 1
ATOM 1414 N N . ASN A 1 180 ? 8.614 -17.223 -8.949 1.00 79.06 180 ASN A N 1
ATOM 1415 C CA . ASN A 1 180 ? 8.792 -18.307 -7.977 1.00 79.06 180 ASN A CA 1
ATOM 1416 C C . ASN A 1 180 ? 9.393 -17.817 -6.647 1.00 79.06 180 ASN A C 1
ATOM 1418 O O . ASN A 1 180 ? 10.107 -18.561 -5.973 1.00 79.06 180 ASN A O 1
ATOM 1422 N N . CYS A 1 181 ? 9.182 -16.545 -6.290 1.00 71.38 181 CYS A N 1
ATOM 1423 C CA . CYS A 1 181 ? 9.717 -16.005 -5.041 1.00 71.38 181 CYS A CA 1
ATOM 1424 C C . CYS A 1 181 ? 9.132 -16.753 -3.819 1.00 71.38 181 CYS A C 1
ATOM 1426 O O . CYS A 1 181 ? 8.020 -17.284 -3.902 1.00 71.38 181 CYS A O 1
ATOM 1428 N N . PRO A 1 182 ? 9.841 -16.799 -2.672 1.00 63.81 182 PRO A N 1
ATOM 1429 C CA . PRO A 1 182 ? 9.343 -17.440 -1.456 1.00 63.81 182 PRO A CA 1
ATOM 1430 C C . PRO A 1 182 ? 7.977 -16.872 -1.048 1.00 63.81 182 PRO A C 1
ATOM 1432 O O . PRO A 1 182 ? 7.658 -15.742 -1.409 1.00 63.81 182 PRO A O 1
ATOM 1435 N N . GLY A 1 183 ? 7.206 -17.613 -0.240 1.00 72.31 183 GLY A N 1
ATOM 1436 C CA . GLY A 1 183 ? 5.848 -17.270 0.235 1.00 72.31 183 GLY A CA 1
ATOM 1437 C C . GLY A 1 183 ? 5.722 -16.018 1.125 1.00 72.31 183 GLY A C 1
ATOM 1438 O O . GLY A 1 183 ? 4.866 -15.958 2.008 1.00 72.31 183 GLY A O 1
ATOM 1439 N N . ILE A 1 184 ? 6.584 -15.024 0.922 1.00 81.50 184 ILE A N 1
ATOM 1440 C CA . ILE A 1 184 ? 6.504 -13.686 1.484 1.00 81.50 184 ILE A CA 1
ATOM 1441 C C . ILE A 1 184 ? 5.260 -13.024 0.904 1.00 81.50 184 ILE A C 1
ATOM 1443 O O . ILE A 1 184 ? 5.151 -12.764 -0.295 1.00 81.50 184 ILE A O 1
ATOM 1447 N N . ARG A 1 185 ? 4.310 -12.737 1.788 1.00 87.50 185 ARG A N 1
ATOM 1448 C CA . ARG A 1 185 ? 3.153 -11.922 1.441 1.00 87.50 185 ARG A CA 1
ATOM 1449 C C . ARG A 1 185 ? 3.597 -10.471 1.353 1.00 87.50 185 ARG A C 1
ATOM 1451 O O . ARG A 1 185 ? 4.310 -9.984 2.228 1.00 87.50 185 ARG A O 1
ATOM 1458 N N . VAL A 1 186 ? 3.150 -9.795 0.307 1.00 90.81 186 VAL A N 1
ATOM 1459 C CA . VAL A 1 186 ? 3.525 -8.415 0.001 1.00 90.81 186 VAL A CA 1
ATOM 1460 C C . VAL A 1 186 ? 2.293 -7.555 -0.204 1.00 90.81 186 VAL A C 1
ATOM 1462 O O . VAL A 1 186 ? 1.211 -8.064 -0.482 1.00 90.81 186 VAL A O 1
ATOM 1465 N N . ARG A 1 187 ? 2.453 -6.242 -0.098 1.00 88.44 187 ARG A N 1
ATOM 1466 C CA . ARG A 1 187 ? 1.467 -5.260 -0.536 1.00 88.44 187 ARG A CA 1
ATOM 1467 C C . ARG A 1 187 ? 1.673 -4.904 -2.013 1.00 88.44 187 ARG A C 1
ATOM 1469 O O . ARG A 1 187 ? 2.798 -4.860 -2.503 1.00 88.44 187 ARG A O 1
ATOM 1476 N N . CYS A 1 188 ? 0.584 -4.585 -2.710 1.00 87.12 188 CYS A N 1
ATOM 1477 C CA . CYS A 1 188 ? 0.629 -4.087 -4.087 1.00 87.12 188 CYS A CA 1
ATOM 1478 C C . CYS A 1 188 ? 0.977 -2.593 -4.125 1.00 87.12 188 CYS A C 1
ATOM 1480 O O . CYS A 1 188 ? 0.148 -1.764 -3.765 1.00 87.12 188 CYS A O 1
ATOM 1482 N N . SER A 1 189 ? 2.151 -2.216 -4.626 1.00 88.88 189 SER A N 1
ATOM 1483 C CA . SER A 1 189 ? 2.594 -0.811 -4.694 1.00 88.88 189 SER A CA 1
ATOM 1484 C C . SER A 1 189 ? 1.595 0.122 -5.394 1.00 88.88 189 SER A C 1
ATOM 1486 O O . SER A 1 189 ? 1.424 1.262 -4.965 1.00 88.88 189 SER A O 1
ATOM 1488 N N . ILE A 1 190 ? 0.862 -0.380 -6.397 1.00 83.50 190 ILE A N 1
ATOM 1489 C CA . ILE A 1 190 ? -0.188 0.377 -7.096 1.00 83.50 190 ILE A CA 1
ATOM 1490 C C . ILE A 1 190 ? -1.364 0.672 -6.168 1.00 83.50 190 ILE A C 1
ATOM 1492 O O . ILE A 1 190 ? -1.815 1.809 -6.086 1.00 83.50 190 ILE A O 1
ATOM 1496 N N . CYS A 1 191 ? -1.846 -0.320 -5.417 1.00 78.75 191 CYS A N 1
ATOM 1497 C CA . CYS A 1 191 ? -2.911 -0.100 -4.441 1.00 78.75 191 CYS A CA 1
ATOM 1498 C C . CYS A 1 191 ? -2.500 0.904 -3.360 1.00 78.75 191 CYS A C 1
ATOM 1500 O O . CYS A 1 191 ? -3.317 1.732 -2.974 1.00 78.75 191 CYS A O 1
ATOM 1502 N N . GLY A 1 192 ? -1.246 0.868 -2.906 1.00 76.75 192 GLY A N 1
ATOM 1503 C CA . GLY A 1 192 ? -0.767 1.763 -1.851 1.00 76.75 192 GLY A CA 1
ATOM 1504 C C . GLY A 1 192 ? -0.809 3.222 -2.277 1.00 76.75 192 GLY A C 1
ATOM 1505 O O . GLY A 1 192 ? -1.244 4.076 -1.512 1.00 76.75 192 GLY A O 1
ATOM 1506 N N . VAL A 1 193 ? -0.388 3.494 -3.511 1.00 77.44 193 VAL A N 1
ATOM 1507 C CA . VAL A 1 193 ? -0.353 4.851 -4.064 1.00 77.44 193 VAL A CA 1
ATOM 1508 C C . VAL A 1 193 ? -1.735 5.302 -4.550 1.00 77.44 193 VAL A C 1
ATOM 1510 O O . VAL A 1 193 ? -2.127 6.436 -4.302 1.00 77.44 193 VAL A O 1
ATOM 1513 N N . CYS A 1 194 ? -2.486 4.437 -5.240 1.00 67.62 194 CYS A N 1
ATOM 1514 C CA . CYS A 1 194 ? -3.701 4.832 -5.961 1.00 67.62 194 CYS A CA 1
ATOM 1515 C C . CYS A 1 194 ? -5.010 4.646 -5.173 1.00 67.62 194 CYS A C 1
ATOM 1517 O O . CYS A 1 194 ? -6.030 5.189 -5.590 1.00 67.62 194 CYS A O 1
ATOM 1519 N N . ARG A 1 195 ? -5.032 3.880 -4.069 1.00 58.81 195 ARG A N 1
ATOM 1520 C CA . ARG A 1 195 ? -6.249 3.627 -3.261 1.00 58.81 195 ARG A CA 1
ATOM 1521 C C . ARG A 1 195 ? -6.244 4.347 -1.911 1.00 58.81 195 ARG A C 1
ATOM 1523 O O . ARG A 1 195 ? -6.629 3.771 -0.895 1.00 58.81 195 ARG A O 1
ATOM 1530 N N . VAL A 1 196 ? -5.857 5.620 -1.903 1.00 46.78 196 VAL A N 1
ATOM 1531 C CA . VAL A 1 196 ? -6.128 6.514 -0.764 1.00 46.78 196 VAL A CA 1
ATOM 1532 C C . VAL A 1 196 ? -7.646 6.748 -0.733 1.00 46.78 196 VAL A C 1
ATOM 1534 O O . VAL A 1 196 ? -8.161 7.480 -1.580 1.00 46.78 196 VAL A O 1
ATOM 1537 N N . PRO A 1 197 ? -8.377 5.957 0.075 1.00 44.47 197 PRO A N 1
ATOM 1538 C CA . PRO A 1 197 ? -8.606 6.325 1.473 1.00 44.47 197 PRO A CA 1
ATOM 1539 C C . PRO A 1 197 ? -8.391 5.195 2.504 1.00 44.47 197 PRO A C 1
ATOM 1541 O O . PRO A 1 197 ? -8.643 5.378 3.688 1.00 44.47 197 PRO A O 1
ATOM 1544 N N . TYR A 1 198 ? -7.933 4.000 2.123 1.00 43.53 198 TYR A N 1
ATOM 1545 C CA . TYR A 1 198 ? -8.029 2.851 3.035 1.00 43.53 198 TYR A CA 1
ATOM 1546 C C . TYR A 1 198 ? -6.729 2.545 3.787 1.00 43.53 198 TYR A C 1
ATOM 1548 O O . TYR A 1 198 ? -5.695 2.232 3.193 1.00 43.53 198 TYR A O 1
ATOM 1556 N N . LYS A 1 199 ? -6.793 2.598 5.128 1.00 43.59 199 LYS A N 1
ATOM 1557 C CA . LYS A 1 199 ? -5.685 2.259 6.045 1.00 43.59 199 LYS A CA 1
ATOM 1558 C C . LYS A 1 199 ? -5.160 0.835 5.852 1.00 43.59 199 LYS A C 1
ATOM 1560 O O . LYS A 1 199 ? -3.980 0.588 6.104 1.00 43.59 199 LYS A O 1
ATOM 1565 N N . ASN A 1 200 ? -5.969 -0.069 5.311 1.00 47.53 200 ASN A N 1
ATOM 1566 C CA . ASN A 1 200 ? -5.567 -1.445 5.069 1.00 47.53 200 ASN A CA 1
ATOM 1567 C C . ASN A 1 200 ? -5.023 -1.658 3.672 1.00 47.53 200 ASN A C 1
ATOM 1569 O O . ASN A 1 200 ? -5.532 -2.388 2.824 1.00 47.53 200 ASN A O 1
ATOM 1573 N N . PHE A 1 201 ? -3.840 -1.085 3.523 1.00 57.75 201 PHE A N 1
ATOM 1574 C CA . PHE A 1 201 ? -2.794 -1.669 2.718 1.00 57.75 201 PHE A CA 1
ATOM 1575 C C . PHE A 1 201 ? -2.437 -3.046 3.312 1.00 57.75 201 PHE A C 1
ATOM 1577 O O . PHE A 1 201 ? -1.502 -3.185 4.102 1.00 57.75 201 PHE A O 1
ATOM 1584 N N . THR A 1 202 ? -3.252 -4.065 3.049 1.00 65.88 202 THR A N 1
ATOM 1585 C CA . THR A 1 202 ? -3.057 -5.417 3.582 1.00 65.88 202 THR A CA 1
ATOM 1586 C C . THR A 1 202 ? -2.077 -6.193 2.720 1.00 65.88 202 THR A C 1
ATOM 1588 O O . THR A 1 202 ? -1.901 -5.926 1.528 1.00 65.88 202 THR A O 1
ATOM 1591 N N . LEU A 1 203 ? -1.375 -7.137 3.345 1.00 77.12 203 LEU A N 1
ATOM 1592 C CA . LEU A 1 203 ? -0.576 -8.082 2.582 1.00 77.12 203 LEU A CA 1
ATOM 1593 C C . LEU A 1 203 ? -1.520 -8.966 1.768 1.00 77.12 203 LEU A C 1
ATOM 1595 O O . LEU A 1 203 ? -2.519 -9.471 2.287 1.00 77.12 203 L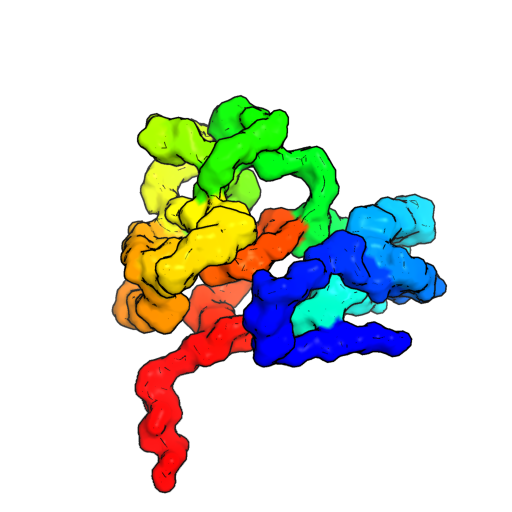EU A O 1
ATOM 1599 N N . LEU A 1 204 ? -1.190 -9.152 0.496 1.00 79.69 204 LEU A N 1
ATOM 1600 C CA . LEU A 1 204 ? -1.977 -9.951 -0.425 1.00 79.69 204 LEU A CA 1
ATOM 1601 C C . LEU A 1 204 ? -2.063 -11.400 0.067 1.00 79.69 204 LEU A C 1
ATOM 1603 O O . LEU A 1 204 ? -1.085 -11.988 0.538 1.00 79.69 204 LEU A O 1
ATOM 1607 N N . LYS A 1 205 ? -3.268 -11.969 -0.038 1.00 77.00 205 LYS A N 1
ATOM 1608 C CA . LYS A 1 205 ? -3.518 -13.396 0.210 1.00 77.00 205 LYS A CA 1
ATOM 1609 C C . LYS A 1 205 ? -3.123 -14.260 -0.995 1.00 77.00 205 LYS A C 1
ATOM 1611 O O . LYS A 1 205 ? -2.798 -15.426 -0.810 1.00 77.00 205 LYS A O 1
ATOM 1616 N N . SER A 1 206 ? -3.160 -13.689 -2.199 1.00 77.50 206 SER A N 1
ATOM 1617 C CA . SER A 1 206 ? -2.717 -14.291 -3.460 1.00 77.50 206 SER A CA 1
ATOM 1618 C C . SER A 1 206 ? -1.340 -13.761 -3.878 1.00 77.50 206 SER A C 1
ATOM 1620 O O . SER A 1 206 ? -0.794 -12.856 -3.240 1.00 77.50 206 SER A O 1
ATOM 1622 N N . SER A 1 207 ? -0.772 -14.315 -4.955 1.00 88.19 207 SER A N 1
ATOM 1623 C CA . SER A 1 207 ? 0.456 -13.769 -5.539 1.00 88.19 207 SER A CA 1
ATOM 1624 C C . SER A 1 207 ? 0.233 -12.332 -6.030 1.00 88.19 207 SER A C 1
ATOM 1626 O O . SER A 1 207 ? -0.876 -11.954 -6.427 1.00 88.19 207 SER A O 1
ATOM 1628 N N . LEU A 1 208 ? 1.294 -11.519 -6.027 1.00 88.88 208 LEU A N 1
ATOM 1629 C CA . LEU A 1 2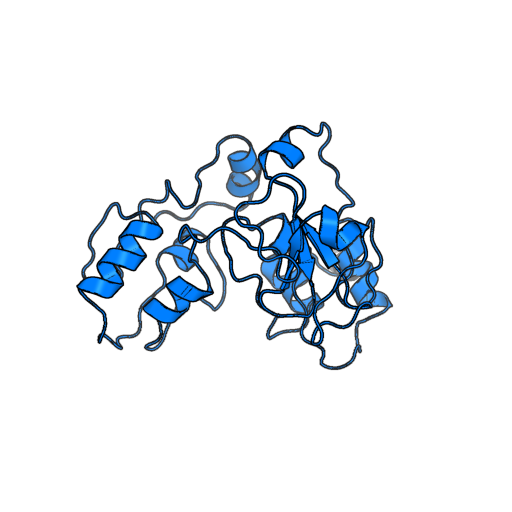08 ? 1.213 -10.169 -6.578 1.00 88.88 208 LEU A CA 1
ATOM 1630 C C . LEU A 1 208 ? 0.849 -10.192 -8.067 1.00 88.88 208 LEU A C 1
ATOM 1632 O O . LEU A 1 208 ? 0.060 -9.363 -8.498 1.00 88.88 208 LEU A O 1
ATOM 1636 N N . LEU A 1 209 ? 1.375 -11.145 -8.839 1.00 89.88 209 LEU A N 1
ATOM 1637 C CA . LEU A 1 209 ? 1.099 -11.256 -10.274 1.00 89.88 209 LEU A CA 1
ATOM 1638 C C . LEU A 1 209 ? -0.380 -11.537 -10.555 1.00 89.88 209 LEU A C 1
ATOM 1640 O O . LEU A 1 209 ? -0.974 -10.861 -11.396 1.00 89.88 209 LEU A O 1
ATOM 1644 N N . ASP A 1 210 ? -0.998 -12.454 -9.805 1.00 85.56 210 ASP A N 1
ATOM 1645 C CA . ASP A 1 210 ? -2.439 -12.704 -9.905 1.00 85.56 210 ASP A CA 1
ATOM 1646 C C . ASP A 1 210 ? -3.234 -11.454 -9.533 1.00 85.56 210 ASP A C 1
ATOM 1648 O O . ASP A 1 210 ? -4.148 -11.052 -10.247 1.00 85.56 210 ASP A O 1
ATOM 1652 N N . HIS A 1 211 ? -2.836 -10.772 -8.456 1.00 84.94 211 HIS A N 1
ATOM 1653 C CA . HIS A 1 211 ? -3.486 -9.536 -8.043 1.00 84.94 211 HIS A CA 1
ATOM 1654 C C . HIS A 1 211 ? -3.390 -8.429 -9.113 1.00 84.94 211 HIS A C 1
ATOM 1656 O O . HIS A 1 211 ? -4.375 -7.749 -9.402 1.00 84.94 211 HIS A O 1
ATOM 1662 N N . LEU A 1 212 ? -2.222 -8.243 -9.731 1.00 82.69 212 LEU A N 1
ATOM 1663 C CA . LEU A 1 212 ? -2.022 -7.257 -10.796 1.00 82.69 212 LEU A CA 1
ATOM 1664 C C . LEU A 1 212 ? -2.863 -7.586 -12.038 1.00 82.69 212 LEU A C 1
ATOM 1666 O O . LEU A 1 212 ? -3.460 -6.687 -12.636 1.00 82.69 212 LEU A O 1
ATOM 1670 N N . ARG A 1 213 ? -2.976 -8.865 -12.399 1.00 81.56 213 ARG A N 1
ATOM 1671 C CA . ARG A 1 213 ? -3.839 -9.310 -13.497 1.00 81.56 213 ARG A CA 1
ATOM 1672 C C . ARG A 1 213 ? -5.315 -9.062 -13.182 1.00 81.56 213 ARG A C 1
ATOM 1674 O O . ARG A 1 213 ? -6.000 -8.403 -13.962 1.00 81.56 213 ARG A O 1
ATOM 1681 N N . ASP A 1 214 ? -5.785 -9.545 -12.037 1.00 74.69 214 ASP A N 1
ATOM 1682 C CA . ASP A 1 214 ? -7.214 -9.635 -11.726 1.00 74.69 214 ASP A CA 1
ATOM 1683 C C . ASP A 1 214 ? -7.808 -8.281 -11.302 1.00 74.69 214 ASP A C 1
ATOM 1685 O O . ASP A 1 214 ? -8.964 -7.988 -11.605 1.00 74.69 214 ASP A O 1
ATOM 1689 N N . TYR A 1 215 ? -7.017 -7.423 -10.642 1.00 72.38 215 TYR A N 1
ATOM 1690 C CA . TYR A 1 215 ? -7.498 -6.153 -10.074 1.00 72.38 215 TYR A CA 1
ATOM 1691 C C . TYR A 1 215 ? -6.974 -4.907 -10.793 1.00 72.38 215 TYR A C 1
ATOM 1693 O O . TYR A 1 215 ? -7.580 -3.841 -10.666 1.00 72.38 215 TYR A O 1
ATOM 1701 N N . HIS A 1 216 ? -5.872 -5.017 -11.541 1.00 75.31 216 HIS A N 1
ATOM 1702 C CA . HIS A 1 216 ? -5.302 -3.902 -12.307 1.00 75.31 216 HIS A CA 1
ATOM 1703 C C . HIS A 1 216 ? -5.345 -4.129 -13.826 1.00 75.31 216 HIS A C 1
ATOM 1705 O O . HIS A 1 216 ? -5.032 -3.214 -14.587 1.00 75.31 216 HIS A O 1
ATOM 1711 N N . GLY A 1 217 ? -5.777 -5.309 -14.290 1.00 75.62 217 GLY A N 1
ATOM 1712 C CA . GLY A 1 217 ? -5.869 -5.628 -15.716 1.00 75.62 217 GLY A CA 1
ATOM 1713 C C . GLY A 1 217 ? -4.510 -5.698 -16.416 1.00 75.62 217 GLY A C 1
ATOM 1714 O O . GLY A 1 217 ? -4.455 -5.574 -17.638 1.00 75.62 217 GLY A O 1
ATOM 1715 N N . LEU A 1 218 ? -3.422 -5.867 -15.660 1.00 79.94 218 LEU A N 1
ATOM 1716 C CA . LEU A 1 218 ? -2.058 -5.937 -16.184 1.00 79.94 218 LEU A CA 1
ATOM 1717 C C . LEU A 1 218 ? -1.771 -7.370 -16.651 1.00 79.94 218 LEU A C 1
ATOM 1719 O O . LEU A 1 218 ? -1.244 -8.201 -15.911 1.00 79.94 218 LEU A O 1
ATOM 1723 N N . LYS A 1 219 ? -2.206 -7.665 -17.880 1.00 79.12 219 LYS A N 1
ATOM 1724 C CA . LYS A 1 219 ? -2.092 -8.977 -18.538 1.00 79.12 219 LYS A CA 1
ATOM 1725 C C . LYS A 1 219 ? -0.748 -9.187 -19.213 1.00 79.12 219 LYS A C 1
ATOM 1727 O O . LYS A 1 219 ? -0.103 -8.217 -19.593 1.00 79.12 219 LYS A O 1
ATOM 1732 N N . GLY A 1 220 ? -0.336 -10.458 -19.344 1.00 66.25 220 GLY A N 1
ATOM 1733 C CA . GLY A 1 220 ? 0.923 -10.908 -19.971 1.00 66.25 220 GLY A CA 1
ATOM 1734 C C . GLY A 1 220 ? 1.146 -10.255 -21.322 1.00 66.25 220 GLY A C 1
ATOM 1735 O O . GLY A 1 220 ? 0.193 -10.142 -22.086 1.00 66.25 220 GLY A O 1
ATOM 1736 N N . THR A 1 221 ? 2.380 -9.875 -21.646 1.00 60.12 221 THR A N 1
ATOM 1737 C CA . THR A 1 221 ? 2.739 -9.522 -23.030 1.00 60.12 221 THR A CA 1
ATOM 1738 C C . THR A 1 221 ? 2.500 -10.695 -23.999 1.00 60.12 221 THR A C 1
ATOM 1740 O O . THR A 1 221 ? 2.332 -10.475 -25.194 1.00 60.12 221 THR A O 1
ATOM 1743 N N . GLU A 1 222 ? 2.375 -11.926 -23.490 1.00 52.50 222 GLU A N 1
ATOM 1744 C CA . GLU A 1 222 ? 2.142 -13.151 -24.267 1.00 52.50 222 GLU A CA 1
ATOM 1745 C C . GLU A 1 222 ? 0.679 -13.379 -24.716 1.00 52.50 222 GLU A C 1
ATOM 1747 O O . GLU A 1 222 ? 0.443 -14.150 -25.642 1.00 52.50 222 GLU A O 1
ATOM 1752 N N . GLU A 1 223 ? -0.326 -12.700 -24.144 1.00 45.25 223 GLU A N 1
ATOM 1753 C CA . GLU A 1 223 ? -1.741 -12.923 -24.525 1.00 45.25 223 GLU A CA 1
ATOM 1754 C C . GLU A 1 223 ? -2.204 -12.095 -25.740 1.00 45.25 223 GLU A C 1
ATOM 1756 O O . GLU A 1 223 ? -3.313 -12.288 -26.236 1.00 45.25 223 GLU A O 1
ATOM 1761 N N . ALA A 1 224 ? -1.368 -11.192 -26.260 1.00 40.12 224 ALA A N 1
ATOM 1762 C CA . ALA A 1 224 ? -1.723 -10.328 -27.390 1.00 40.12 224 ALA A CA 1
ATOM 1763 C C . ALA A 1 224 ? -1.589 -11.001 -28.775 1.00 40.12 224 ALA A C 1
ATOM 1765 O O . ALA A 1 224 ? -1.903 -10.368 -29.781 1.00 40.12 224 ALA A O 1
ATOM 1766 N N . GLN A 1 225 ? -1.136 -12.260 -28.856 1.00 40.56 225 GLN A N 1
ATOM 1767 C CA . GLN A 1 225 ? -0.856 -12.942 -30.133 1.00 40.56 225 GLN A CA 1
ATOM 1768 C C . GLN A 1 225 ? -1.834 -14.065 -30.522 1.00 40.56 225 GLN A C 1
ATOM 1770 O O . GLN A 1 225 ? -1.672 -14.641 -31.591 1.00 40.56 225 GLN A O 1
ATOM 1775 N N . ASN A 1 226 ? -2.880 -14.349 -29.736 1.00 37.00 226 ASN A N 1
ATOM 1776 C CA . ASN A 1 226 ? -3.889 -15.369 -30.077 1.00 37.00 226 ASN A CA 1
ATOM 1777 C C . ASN A 1 226 ? -5.289 -14.762 -30.264 1.00 37.00 226 ASN A C 1
ATOM 1779 O O . ASN A 1 226 ? -6.261 -15.114 -29.598 1.00 37.00 226 ASN A O 1
ATOM 1783 N N . SER A 1 227 ? -5.390 -13.802 -31.178 1.00 39.41 227 SER A N 1
ATOM 1784 C CA . SER A 1 227 ? -6.660 -13.327 -31.741 1.00 39.41 227 SER A CA 1
ATOM 1785 C C . SER A 1 227 ? -6.413 -12.891 -33.185 1.00 39.41 227 SER A C 1
ATOM 1787 O O . SER A 1 227 ? -6.439 -11.703 -33.500 1.00 39.41 227 SER A O 1
ATOM 1789 N N . GLY A 1 228 ? -6.085 -13.869 -34.030 1.00 33.81 228 GLY A N 1
ATOM 1790 C CA . GLY A 1 228 ? -5.992 -13.756 -35.484 1.00 33.81 228 GLY A CA 1
ATOM 1791 C C . GLY A 1 228 ? -6.790 -14.875 -36.126 1.00 33.81 228 GLY A C 1
ATOM 1792 O O . GLY A 1 228 ? -6.700 -16.007 -35.599 1.00 33.81 228 GLY A O 1
#

Mean predicted aligned error: 12.98 Å

pLDDT: mean 74.58, std 18.08, range [33.81, 96.12]

Secondary structure (DSSP, 8-state):
-PPPPPHHHHHHTTSS---TTT--B--TTT---SB-HHHHHHHHHHH-TT----EE-HHHHHTT-SS-SEESS-HHHHIIIII---SS----TTT--SS--S-EEEESSSTT-EEEHHHHHTT---TTS-TTS-EEEE--HHHHHTSSSPPS--B--TTT---SB-HHHHHHHHHHHHTT--S-----HHHHHH-TT-S--PPPSS-HHHHHHHHH----GGGGGS--

Nearest PDB structures (foldseek):
  6cw3-assembly1_G  TM=8.641E-01  e=2.238E-02  Saccharomyces cerevisiae S288C
  8yt8-assembly1_E  TM=6.462E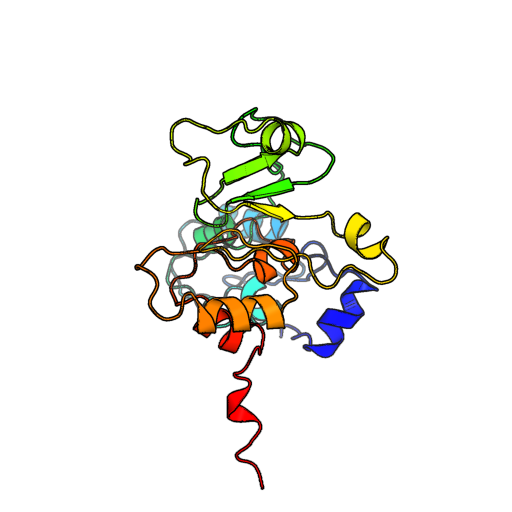-01  e=2.645E-03  Mus musculus
  6ww3-assembly2_B  TM=7.259E-01  e=1.334E-02  Homo sapiens
  6cw2-assembly3_C  TM=5.757E-01  e=7.948E-03  Saccharomyces cerevisiae
  9c3c-assembly1_V  TM=4.369E-01  e=1.843E-02  Oryctolagus cuniculus

Sequence (228 aa):
MQSVISREDFFKSTQSAVTADEARLCCPFCGERELNLATLLQHSQQNHAEQDESVRCPVCVTYNVPGNSLLDGLFLEHLRNEHCELDEGISCTTCQKKPFAGNRYACLVCHNYDLCEECHTGKRFSKHHLPYHPMQQIMLKEAYAAQNPPPESIFRCPYCGDGELSASGLRDHCQELHQNCPGIRVRCSICGVCRVPYKNFTLLKSSLLDHLRDYHGLKGTEEAQNSG

InterPro domains:
  IPR000433 Zinc finger, ZZ-type [PF00569] (89-130)
  IPR000433 Zinc finger, ZZ-type [PS01357] (92-119)
  IPR000433 Zinc finger, ZZ-type [PS50135] (87-143)
  IPR000433 Zinc finger, ZZ-type [SM00291] (86-130)
  IPR008598 Di19, zinc-binding domain [PF05605] (25-62)
  IPR008598 Di19, zinc-binding domain [PF05605] (155-216)
  IPR013087 Zinc finger C2H2-type [SM00355] (25-48)
  IPR013087 Zinc finger C2H2-type [SM00355] (155-178)
  IPR013087 Zinc finger C2H2-type [SM00355] (186-216)
  IPR043145 Zinc finger, ZZ-type superfamily [G3DSA:3.30.60.90] (81-140)
  IPR050774 KCMF1 and Dystrophin [PTHR12268] (91-140)

Radius of gyration: 18.78 Å; Cα contacts (8 Å, |Δi|>4): 337; chains: 1; bounding box: 48×38×54 Å

Organism: Culex pipiens (NCBI:txid7175)